Protein AF-0000000085037342 (afdb_homodimer)

InterPro domains:
  IPR002577 Helix-turn-helix, HxlR type [PF01638] (21-110)
  IPR002577 Helix-turn-helix, HxlR type [PS51118] (8-112)
  IPR036388 Winged helix-like DNA-binding domain superfamily [G3DSA:1.10.10.10] (13-120)
  IPR036390 Winged helix DNA-binding domain superfamily [SSF46785] (14-110)

Organism: Levilactobacillus brevis (strain ATCC 367 / BCRC 12310 / CIP 105137 / JCM 1170 / LMG 11437 / NCIMB 947 / NCTC 947) (NCBI:txid387344)

Structure (mmCIF, N/CA/C/O backbone):
data_AF-0000000085037342-model_v1
#
loop_
_entity.id
_entity.type
_entity.pdbx_description
1 polymer 'Predicted transcriptional regulator'
#
loop_
_atom_site.group_PDB
_atom_site.id
_atom_site.type_symbol
_atom_site.label_atom_id
_atom_site.label_alt_id
_atom_site.label_comp_id
_atom_site.label_asym_id
_atom_site.label_entity_id
_atom_site.label_seq_id
_atom_site.pdbx_PDB_ins_code
_atom_site.Cartn_x
_atom_site.Cartn_y
_atom_site.Cartn_z
_atom_site.occupancy
_atom_site.B_iso_or_equiv
_atom_site.auth_seq_id
_atom_site.auth_comp_id
_atom_site.auth_asym_id
_atom_site.auth_atom_id
_atom_site.pdbx_PDB_model_num
ATOM 1 N N . MET A 1 1 ? 39.844 4.496 6.82 1 41.38 1 MET A N 1
ATOM 2 C CA . MET A 1 1 ? 38.719 3.777 6.211 1 41.38 1 MET A CA 1
ATOM 3 C C . MET A 1 1 ? 37.438 4.082 6.938 1 41.38 1 MET A C 1
ATOM 5 O O . MET A 1 1 ? 37.219 3.621 8.062 1 41.38 1 MET A O 1
ATOM 9 N N . ASP A 1 2 ? 36.812 5.238 6.926 1 46.12 2 ASP A N 1
ATOM 10 C CA . ASP A 1 2 ? 35.719 5.859 7.66 1 46.12 2 ASP A CA 1
ATOM 11 C C . ASP A 1 2 ? 34.438 5.02 7.555 1 46.12 2 ASP A C 1
ATOM 13 O O . ASP A 1 2 ? 33.781 5 6.508 1 46.12 2 ASP A O 1
ATOM 17 N N . LYS A 1 3 ? 34.5 3.947 8.133 1 47.97 3 LYS A N 1
ATOM 18 C CA . LYS A 1 3 ? 33.406 2.998 8.07 1 47.97 3 LYS A CA 1
ATOM 19 C C . LYS A 1 3 ? 32.062 3.68 8.391 1 47.97 3 LYS A C 1
ATOM 21 O O . LYS A 1 3 ? 31.906 4.281 9.461 1 47.97 3 LYS A O 1
ATOM 26 N N . GLN A 1 4 ? 31.469 4.242 7.449 1 55 4 GLN A N 1
ATOM 27 C CA . GLN A 1 4 ? 30.125 4.75 7.684 1 55 4 GLN A CA 1
ATOM 28 C C . GLN A 1 4 ? 29.312 3.781 8.539 1 55 4 GLN A C 1
ATOM 30 O O . GLN A 1 4 ? 29.312 2.572 8.289 1 55 4 GLN A O 1
ATOM 35 N N . PRO A 1 5 ? 29.031 4.086 9.688 1 58.09 5 PRO A N 1
ATOM 36 C CA . PRO A 1 5 ? 28.25 3.178 10.539 1 58.09 5 PRO A CA 1
ATOM 37 C C . PRO A 1 5 ? 27.141 2.473 9.773 1 58.09 5 PRO A C 1
ATOM 39 O O . PRO A 1 5 ? 26.516 3.072 8.898 1 58.09 5 PRO A O 1
ATOM 42 N N . LEU A 1 6 ? 27.188 1.215 9.547 1 61.84 6 LEU A N 1
ATOM 43 C CA . LEU A 1 6 ? 26.25 0.364 8.82 1 61.84 6 LEU A CA 1
ATOM 44 C C . LEU A 1 6 ? 24.828 0.572 9.32 1 61.84 6 LEU A C 1
ATOM 46 O O . LEU A 1 6 ? 24.547 0.387 10.508 1 61.84 6 LEU A O 1
ATOM 50 N N . ILE A 1 7 ? 24.016 1.629 8.977 1 72.5 7 ILE A N 1
ATOM 51 C CA . ILE A 1 7 ? 22.625 1.828 9.367 1 72.5 7 ILE A CA 1
ATOM 52 C C . ILE A 1 7 ? 21.797 0.599 8.984 1 72.5 7 ILE A C 1
ATOM 54 O O . ILE A 1 7 ? 21.859 0.131 7.844 1 72.5 7 ILE A O 1
ATOM 58 N N . ALA A 1 8 ? 21.328 -0.037 10.039 1 85.69 8 ALA A N 1
ATOM 59 C CA . ALA A 1 8 ? 20.438 -1.173 9.805 1 85.69 8 ALA A CA 1
ATOM 60 C C . ALA A 1 8 ? 19.281 -0.788 8.891 1 85.69 8 ALA A C 1
ATOM 62 O O . ALA A 1 8 ? 18.766 0.33 8.969 1 85.69 8 ALA A O 1
ATOM 63 N N . PRO A 1 9 ? 18.984 -1.684 7.965 1 88.25 9 PRO A N 1
ATOM 64 C CA . PRO A 1 9 ? 17.875 -1.352 7.051 1 88.25 9 PRO A CA 1
ATOM 65 C C . PRO A 1 9 ? 16.547 -1.182 7.77 1 88.25 9 PRO A C 1
ATOM 67 O O . PRO A 1 9 ? 16.219 -1.961 8.664 1 88.25 9 PRO A O 1
ATOM 70 N N . ARG A 1 10 ? 15.82 -0.161 7.418 1 89.62 10 ARG A N 1
ATOM 71 C CA . ARG A 1 10 ? 14.5 0.113 7.98 1 89.62 10 ARG A CA 1
ATOM 72 C C . ARG A 1 10 ? 13.406 -0.538 7.141 1 89.62 10 ARG A C 1
ATOM 74 O O . ARG A 1 10 ? 12.367 -0.931 7.672 1 89.62 10 ARG A O 1
ATOM 81 N N . PHE A 1 11 ? 13.719 -0.637 5.934 1 92.75 11 PHE A N 1
ATOM 82 C CA . PHE A 1 11 ? 12.695 -1.076 5 1 92.75 11 PHE A CA 1
ATOM 83 C C . PHE A 1 11 ? 13.156 -2.303 4.223 1 92.75 11 PHE A C 1
ATOM 85 O O . PHE A 1 11 ? 14.352 -2.469 3.969 1 92.75 11 PHE A O 1
ATOM 92 N N . LEU A 1 12 ? 12.242 -3.145 3.861 1 88.81 12 LEU A N 1
ATOM 93 C CA . LEU A 1 12 ? 12.57 -4.309 3.043 1 88.81 12 LEU A CA 1
ATOM 94 C C . LEU A 1 12 ? 13.039 -3.879 1.657 1 88.81 12 LEU A C 1
ATOM 96 O O . LEU A 1 12 ? 13.984 -4.453 1.115 1 88.81 12 LEU A O 1
ATOM 100 N N . ASN A 1 13 ? 12.328 -2.969 1.109 1 91.06 13 ASN A N 1
ATOM 101 C CA . ASN A 1 13 ? 12.609 -2.422 -0.215 1 91.06 13 ASN A CA 1
ATOM 102 C C . ASN A 1 13 ? 11.891 -1.094 -0.433 1 91.06 13 ASN A C 1
ATOM 104 O O . ASN A 1 13 ? 11.312 -0.533 0.501 1 91.06 13 ASN A O 1
ATOM 108 N N . GLU A 1 14 ? 11.969 -0.55 -1.614 1 92.88 14 GLU A N 1
ATOM 109 C CA . GLU A 1 14 ? 11.406 0.763 -1.904 1 92.88 14 GLU A CA 1
ATOM 110 C C . GLU A 1 14 ? 9.883 0.733 -1.839 1 92.88 14 GLU A C 1
ATOM 112 O O . GLU A 1 14 ? 9.25 1.72 -1.45 1 92.88 14 GLU A O 1
ATOM 117 N N . PHE A 1 15 ? 9.32 -0.415 -2.232 1 93.5 15 PHE A N 1
ATOM 118 C CA . PHE A 1 15 ? 7.879 -0.57 -2.09 1 93.5 15 PHE A CA 1
ATOM 119 C C . PHE A 1 15 ? 7.473 -0.531 -0.622 1 93.5 15 PHE A C 1
ATOM 121 O O . PHE A 1 15 ? 6.574 0.22 -0.242 1 93.5 15 PHE A O 1
ATOM 128 N N . ASP A 1 16 ? 8.109 -1.29 0.083 1 92.12 16 ASP A N 1
ATOM 129 C CA . ASP A 1 16 ? 7.855 -1.378 1.518 1 92.12 16 ASP A CA 1
ATOM 130 C C . ASP A 1 16 ? 8.008 -0.015 2.188 1 92.12 16 ASP A C 1
ATOM 132 O O . ASP A 1 16 ? 7.188 0.37 3.021 1 92.12 16 ASP A O 1
ATOM 136 N N . ALA A 1 17 ? 9.039 0.671 1.831 1 94.12 17 ALA A N 1
ATOM 137 C CA . ALA A 1 17 ? 9.297 1.986 2.41 1 94.12 17 ALA A CA 1
ATOM 138 C C . ALA A 1 17 ? 8.133 2.938 2.16 1 94.12 17 ALA A C 1
ATOM 140 O O . ALA A 1 17 ? 7.609 3.551 3.094 1 94.12 17 ALA A O 1
ATOM 141 N N . THR A 1 18 ? 7.719 2.996 0.894 1 94.94 18 THR A N 1
ATOM 142 C CA . THR A 1 18 ? 6.617 3.881 0.528 1 94.94 18 THR A CA 1
ATOM 143 C C . THR A 1 18 ? 5.348 3.508 1.288 1 94.94 18 THR A C 1
ATOM 145 O O . THR A 1 18 ? 4.68 4.375 1.853 1 94.94 18 THR A O 1
ATOM 148 N N . MET A 1 19 ? 5.113 2.285 1.364 1 93.56 19 MET A N 1
ATOM 149 C CA . MET A 1 19 ? 3.887 1.83 2.01 1 93.56 19 MET A CA 1
ATOM 150 C C . MET A 1 19 ? 3.932 2.09 3.512 1 93.56 19 MET A C 1
ATOM 152 O O . MET A 1 19 ? 2.926 2.477 4.109 1 93.56 19 MET A O 1
ATOM 156 N N . GLN A 1 20 ? 5.027 1.921 4.07 1 93.19 20 GLN A N 1
ATOM 157 C CA . GLN A 1 20 ? 5.137 2.143 5.508 1 93.19 20 GLN A CA 1
ATOM 158 C C . GLN A 1 20 ? 4.91 3.611 5.859 1 93.19 20 GLN A C 1
ATOM 160 O O . GLN A 1 20 ? 4.391 3.926 6.93 1 93.19 20 GLN A O 1
ATOM 165 N N . LEU A 1 21 ? 5.273 4.477 5.004 1 95.5 21 LEU A N 1
ATOM 166 C CA . LEU A 1 21 ? 5.098 5.902 5.25 1 95.5 21 LEU A CA 1
ATOM 167 C C . LEU A 1 21 ? 3.623 6.285 5.227 1 95.5 21 LEU A C 1
ATOM 169 O O . LEU A 1 21 ? 3.213 7.238 5.891 1 95.5 21 LEU A O 1
ATOM 173 N N . ILE A 1 22 ? 2.865 5.449 4.492 1 93.56 22 ILE A N 1
ATOM 174 C CA . ILE A 1 22 ? 1.498 5.926 4.312 1 93.56 22 ILE A CA 1
ATOM 175 C C . ILE A 1 22 ? 0.513 4.859 4.789 1 93.56 22 ILE A C 1
ATOM 177 O O . ILE A 1 22 ? -0.703 5.047 4.699 1 93.56 22 ILE A O 1
ATOM 181 N N . GLN A 1 23 ? 1.13 3.857 5.238 1 88.19 23 GLN A N 1
ATOM 182 C CA . GLN A 1 23 ? 0.249 2.814 5.754 1 88.19 23 GLN A CA 1
ATOM 183 C C . GLN A 1 23 ? -0.424 3.25 7.051 1 88.19 23 GLN A C 1
ATOM 185 O O . GLN A 1 23 ? 0.18 3.953 7.863 1 88.19 23 GLN A O 1
ATOM 190 N N . GLY A 1 24 ? -1.676 2.832 7.266 1 82.44 24 GLY A N 1
ATOM 191 C CA . GLY A 1 24 ? -2.498 3.246 8.391 1 82.44 24 GLY A CA 1
ATOM 192 C C . GLY A 1 24 ? -3.926 3.578 8 1 82.44 24 GLY A C 1
ATOM 193 O O . GLY A 1 24 ? -4.195 3.906 6.844 1 82.44 24 GLY A O 1
ATOM 194 N N . LYS A 1 25 ? -4.742 3.541 8.977 1 82.75 25 LYS A N 1
ATOM 195 C CA . LYS A 1 25 ? -6.172 3.693 8.711 1 82.75 25 LYS A CA 1
ATOM 196 C C . LYS A 1 25 ? -6.5 5.113 8.266 1 82.75 25 LYS A C 1
ATOM 198 O O . LYS A 1 25 ? -7.402 5.32 7.453 1 82.75 25 LYS A O 1
ATOM 203 N N . TRP A 1 26 ? -5.613 6.062 8.719 1 91.31 26 TRP A N 1
ATOM 204 C CA . TRP A 1 26 ? -6.086 7.434 8.562 1 91.31 26 TRP A CA 1
ATOM 205 C C . TRP A 1 26 ? -5.098 8.258 7.746 1 91.31 26 TRP A C 1
ATOM 207 O O . TRP A 1 26 ? -5.426 9.352 7.281 1 91.31 26 TRP A O 1
ATOM 217 N N . LYS A 1 27 ? -3.912 7.758 7.496 1 94.44 27 LYS A N 1
ATOM 218 C CA . LYS A 1 27 ? -2.852 8.57 6.906 1 94.44 27 LYS A CA 1
ATOM 219 C C . LYS A 1 27 ? -3.229 9.023 5.5 1 94.44 27 LYS A C 1
ATOM 221 O O . LYS A 1 27 ? -2.998 10.18 5.137 1 94.44 27 LYS A O 1
ATOM 226 N N . ILE A 1 28 ? -3.762 8.148 4.773 1 93.69 28 ILE A N 1
ATOM 227 C CA . ILE A 1 28 ? -4.102 8.508 3.4 1 93.69 28 ILE A CA 1
ATOM 228 C C . ILE A 1 28 ? -5.219 9.547 3.396 1 93.69 28 ILE A C 1
ATOM 230 O O . ILE A 1 28 ? -5.211 10.469 2.576 1 93.69 28 ILE A O 1
ATOM 234 N N . MET A 1 29 ? -6.113 9.438 4.301 1 92.81 29 MET A N 1
ATOM 235 C CA . MET A 1 29 ? -7.188 10.422 4.398 1 92.81 29 MET A CA 1
ATOM 236 C C . MET A 1 29 ? -6.637 11.789 4.805 1 92.81 29 MET A C 1
ATOM 238 O O . MET A 1 29 ? -7.066 12.82 4.273 1 92.81 29 MET A O 1
ATOM 242 N N . ILE A 1 30 ? -5.781 11.734 5.723 1 95.69 30 ILE A N 1
ATOM 243 C CA . ILE A 1 30 ? -5.133 12.969 6.145 1 95.69 30 ILE A CA 1
ATOM 244 C C . ILE A 1 30 ? -4.457 13.633 4.949 1 95.69 30 ILE A C 1
ATOM 246 O O . ILE A 1 30 ? -4.641 14.828 4.707 1 95.69 30 ILE A O 1
ATOM 250 N N . LEU A 1 31 ? -3.73 12.883 4.191 1 96.5 31 LEU A N 1
ATOM 251 C CA . LEU A 1 31 ? -2.994 13.422 3.053 1 96.5 31 LEU A CA 1
ATOM 252 C C . LEU A 1 31 ? -3.947 14.016 2.023 1 96.5 31 LEU A C 1
ATOM 254 O O . LEU A 1 31 ? -3.672 15.078 1.46 1 96.5 31 LEU A O 1
ATOM 258 N N . TYR A 1 32 ? -5.016 13.391 1.81 1 94.19 32 TYR A N 1
ATOM 259 C CA . TYR A 1 32 ? -5.988 13.891 0.847 1 94.19 32 TYR A CA 1
ATOM 260 C C . TYR A 1 32 ? -6.613 15.195 1.336 1 94.19 32 TYR A C 1
ATOM 262 O O . TYR A 1 32 ? -6.82 16.125 0.552 1 94.19 32 TYR A O 1
ATOM 270 N N . GLU A 1 33 ? -6.98 15.219 2.619 1 94.56 33 GLU A N 1
ATOM 271 C CA . GLU A 1 33 ? -7.543 16.438 3.172 1 94.56 33 GLU A CA 1
ATOM 272 C C . GLU A 1 33 ? -6.574 17.609 3.025 1 94.56 33 GLU A C 1
ATOM 274 O O . GLU A 1 33 ? -6.973 18.719 2.65 1 94.56 33 GLU A O 1
ATOM 279 N N . LEU A 1 34 ? -5.328 17.344 3.252 1 97.06 34 LEU A N 1
ATOM 280 C CA . LEU A 1 34 ? -4.316 18.391 3.158 1 97.06 34 LEU A CA 1
ATOM 281 C C . LEU A 1 34 ? -4.082 18.797 1.706 1 97.06 34 LEU A C 1
ATOM 283 O O . LEU A 1 34 ? -3.703 19.938 1.426 1 97.06 34 LEU A O 1
ATOM 287 N N . ASP A 1 35 ? -4.215 17.859 0.866 1 96.5 35 ASP A N 1
ATOM 288 C CA . ASP A 1 35 ? -4.094 18.156 -0.557 1 96.5 35 ASP A CA 1
ATOM 289 C C . ASP A 1 35 ? -5.184 19.125 -1.01 1 96.5 35 ASP A C 1
ATOM 291 O O . ASP A 1 35 ? -4.965 19.938 -1.907 1 96.5 35 ASP A O 1
ATOM 295 N N . GLU A 1 36 ? -6.312 19.062 -0.438 1 93.88 36 GLU A N 1
ATOM 296 C CA . GLU A 1 36 ? -7.453 19.906 -0.782 1 93.88 36 GLU A CA 1
ATOM 297 C C . GLU A 1 36 ? -7.34 21.281 -0.13 1 93.88 36 GLU A C 1
ATOM 299 O O . GLU A 1 36 ? -7.828 22.266 -0.675 1 93.88 36 GLU A O 1
ATOM 304 N N . ASP A 1 37 ? -6.785 21.234 1.061 1 92.19 37 ASP A N 1
ATOM 305 C CA . ASP A 1 37 ? -6.652 22.453 1.837 1 92.19 37 ASP A CA 1
ATOM 306 C C . ASP A 1 37 ? -5.266 22.562 2.467 1 92.19 37 ASP A C 1
ATOM 308 O O . ASP A 1 37 ? -4.918 21.781 3.35 1 92.19 37 ASP A O 1
ATOM 312 N N . ASP A 1 38 ? -4.484 23.594 2.092 1 88.25 38 ASP A N 1
ATOM 313 C CA . ASP A 1 38 ? -3.109 23.734 2.564 1 88.25 38 ASP A CA 1
ATOM 314 C C . ASP A 1 38 ? -3.064 24.453 3.91 1 88.25 38 ASP A C 1
ATOM 316 O O . ASP A 1 38 ? -1.985 24.703 4.453 1 88.25 38 ASP A O 1
ATOM 320 N N . HIS A 1 39 ? -4.137 24.797 4.516 1 89.69 39 HIS A N 1
ATOM 321 C CA . HIS A 1 39 ? -4.203 25.484 5.801 1 89.69 39 HIS A CA 1
ATOM 322 C C . HIS A 1 39 ? -5.098 24.734 6.781 1 89.69 39 HIS A C 1
ATOM 324 O O . HIS A 1 39 ? -5.855 25.359 7.535 1 89.69 39 HIS A O 1
ATOM 330 N N . CYS A 1 40 ? -4.941 23.516 6.824 1 95.94 40 CYS A N 1
ATOM 331 C CA . CYS A 1 40 ? -5.832 22.672 7.613 1 95.94 40 CYS A CA 1
ATOM 332 C C . CYS A 1 40 ? -5.398 22.641 9.07 1 95.94 40 CYS A C 1
ATOM 334 O O . CYS A 1 40 ? -4.211 22.5 9.367 1 95.94 40 CYS A O 1
ATOM 336 N N . ARG A 1 41 ? -6.406 22.797 9.906 1 97.19 41 ARG A N 1
ATOM 337 C CA . ARG A 1 41 ? -6.148 22.688 11.336 1 97.19 41 ARG A CA 1
ATOM 338 C C . ARG A 1 41 ? -6.602 21.328 11.867 1 97.19 41 ARG A C 1
ATOM 340 O O . ARG A 1 41 ? -7.277 20.578 11.164 1 97.19 41 ARG A O 1
ATOM 347 N N . PHE A 1 42 ? -6.156 21.078 13.148 1 97.38 42 PHE A N 1
ATOM 348 C CA . PHE A 1 42 ? -6.477 19.797 13.781 1 97.38 42 PHE A CA 1
ATOM 349 C C . PHE A 1 42 ? -7.984 19.562 13.797 1 97.38 42 PHE A C 1
ATOM 351 O O . PHE A 1 42 ? -8.453 18.484 13.422 1 97.38 42 PHE A O 1
ATOM 358 N N . ALA A 1 43 ? -8.672 20.562 14.133 1 95.38 43 ALA A N 1
ATOM 359 C CA . ALA A 1 43 ? -10.125 20.453 14.258 1 95.38 43 ALA A CA 1
ATOM 360 C C . ALA A 1 43 ? -10.773 20.156 12.906 1 95.38 43 ALA A C 1
ATOM 362 O O . ALA A 1 43 ? -11.75 19.422 12.82 1 95.38 43 ALA A O 1
ATOM 363 N N . ASP A 1 44 ? -10.297 20.766 11.844 1 95.31 44 ASP A N 1
ATOM 364 C CA . ASP A 1 44 ? -10.773 20.5 10.492 1 95.31 44 ASP A CA 1
ATOM 365 C C . ASP A 1 44 ? -10.586 19.031 10.117 1 95.31 44 ASP A C 1
ATOM 367 O O . ASP A 1 44 ? -11.508 18.391 9.609 1 95.31 44 ASP A O 1
ATOM 371 N N . LEU A 1 45 ? -9.43 18.484 10.391 1 95.62 45 LEU A N 1
ATOM 372 C CA . LEU A 1 45 ? -9.125 17.094 10.102 1 95.62 45 LEU A CA 1
ATOM 373 C C . LEU A 1 45 ? -10.023 16.156 10.906 1 95.62 45 LEU A C 1
ATOM 375 O O . LEU A 1 45 ? -10.562 15.188 10.367 1 95.62 45 LEU A O 1
ATOM 379 N N . GLN A 1 46 ? -10.117 16.453 12.164 1 94.56 46 GLN A N 1
ATOM 380 C CA . GLN A 1 46 ? -10.969 15.641 13.023 1 94.56 46 GLN A CA 1
ATOM 381 C C . GLN A 1 46 ? -12.398 15.609 12.508 1 94.56 46 GLN A C 1
ATOM 383 O O . GLN A 1 46 ? -13.062 14.57 12.57 1 94.56 46 GLN A O 1
ATOM 388 N N . HIS A 1 47 ? -12.844 16.734 11.977 1 92.19 47 HIS A N 1
ATOM 389 C CA . HIS A 1 47 ? -14.203 16.859 11.461 1 92.19 47 HIS A CA 1
ATOM 390 C C . HIS A 1 47 ? -14.367 16.078 10.164 1 92.19 47 HIS A C 1
ATOM 392 O O . HIS A 1 47 ? -15.375 15.391 9.969 1 92.19 47 HIS A O 1
ATOM 398 N N . HIS A 1 48 ? -13.398 16.109 9.32 1 89.62 48 HIS A N 1
ATOM 399 C CA . HIS A 1 48 ? -13.508 15.539 7.984 1 89.62 48 HIS A CA 1
ATOM 400 C C . HIS A 1 48 ? -13.242 14.039 8 1 89.62 48 HIS A C 1
ATOM 402 O O . HIS A 1 48 ? -13.766 13.305 7.168 1 89.62 48 HIS A O 1
ATOM 408 N N . ILE A 1 49 ? -12.375 13.625 8.844 1 88.81 49 ILE A N 1
ATOM 409 C CA . ILE A 1 49 ? -12.047 12.211 8.977 1 88.81 49 ILE A CA 1
ATOM 410 C C . ILE A 1 49 ? -12.883 11.586 10.086 1 88.81 49 ILE A C 1
ATOM 412 O O . ILE A 1 49 ? -12.477 11.586 11.25 1 88.81 49 ILE A O 1
ATOM 416 N N . GLN A 1 50 ? -13.992 11.094 9.742 1 80.19 50 GLN A N 1
ATOM 417 C CA . GLN A 1 50 ? -14.961 10.594 10.711 1 80.19 50 GLN A CA 1
ATOM 418 C C . GLN A 1 50 ? -14.398 9.398 11.477 1 80.19 50 GLN A C 1
ATOM 420 O O . GLN A 1 50 ? -13.648 8.594 10.922 1 80.19 50 GLN A O 1
ATOM 425 N N . ALA A 1 51 ? -14.68 9.367 12.781 1 83.19 51 ALA A N 1
ATOM 426 C CA . ALA A 1 51 ? -14.43 8.203 13.633 1 83.19 51 ALA A CA 1
ATOM 427 C C . ALA A 1 51 ? -12.977 8.156 14.094 1 83.19 51 ALA A C 1
ATOM 429 O O . ALA A 1 51 ? -12.578 7.238 14.812 1 83.19 51 ALA A O 1
ATOM 430 N N . VAL A 1 52 ? -12.148 9.148 13.594 1 92.06 52 VAL A N 1
ATOM 431 C CA . VAL A 1 52 ? -10.781 9.141 14.109 1 92.06 52 VAL A CA 1
ATOM 432 C C . VAL A 1 52 ? -10.75 9.766 15.5 1 92.06 52 VAL A C 1
ATOM 434 O O . VAL A 1 52 ? -11.375 10.805 15.734 1 92.06 52 VAL A O 1
ATOM 437 N N . SER A 1 53 ? -10.141 9.156 16.406 1 94.38 53 SER A N 1
ATOM 438 C CA . SER A 1 53 ? -9.992 9.727 17.734 1 94.38 53 SER A CA 1
ATOM 439 C C . SER A 1 53 ? -8.922 10.805 17.766 1 94.38 53 SER A C 1
ATOM 441 O O . SER A 1 53 ? -8.055 10.852 16.891 1 94.38 53 SER A O 1
ATOM 443 N N . HIS A 1 54 ? -8.984 11.57 18.828 1 95.88 54 HIS A N 1
ATOM 444 C CA . HIS A 1 54 ? -7.996 12.625 19.031 1 95.88 54 HIS A CA 1
ATOM 445 C C . HIS A 1 54 ? -6.586 12.047 19.125 1 95.88 54 HIS A C 1
ATOM 447 O O . HIS A 1 54 ? -5.664 12.531 18.469 1 95.88 54 HIS A O 1
ATOM 453 N N . LYS A 1 55 ? -6.473 11.07 19.891 1 96.81 55 LYS A N 1
ATOM 454 C CA . LYS A 1 55 ? -5.168 10.461 20.125 1 96.81 55 LYS A CA 1
ATOM 455 C C . LYS A 1 55 ? -4.598 9.883 18.828 1 96.81 55 LYS A C 1
ATOM 457 O O . LYS A 1 55 ? -3.42 10.086 18.516 1 96.81 55 LYS A O 1
ATOM 462 N N . THR A 1 56 ? -5.41 9.18 18.141 1 96.81 56 THR A N 1
ATOM 463 C CA . THR A 1 56 ? -4.973 8.539 16.906 1 96.81 56 THR A CA 1
ATOM 464 C C . THR A 1 56 ? -4.582 9.594 15.859 1 96.81 56 THR A C 1
ATOM 466 O O . THR A 1 56 ? -3.557 9.461 15.195 1 96.81 56 THR A O 1
ATOM 469 N N . LEU A 1 57 ? -5.402 10.57 15.727 1 96.94 57 LEU A N 1
ATOM 470 C CA . LEU A 1 57 ? -5.086 11.641 14.789 1 96.94 57 LEU A CA 1
ATOM 471 C C . LEU A 1 57 ? -3.77 12.32 15.156 1 96.94 57 LEU A C 1
ATOM 473 O O . LEU A 1 57 ? -2.928 12.562 14.289 1 96.94 57 LEU A O 1
ATOM 477 N N . THR A 1 58 ? -3.555 12.602 16.422 1 97.31 58 THR A N 1
ATOM 478 C CA . THR A 1 58 ? -2.318 13.211 16.891 1 97.31 58 THR A CA 1
ATOM 479 C C . THR A 1 58 ? -1.115 12.352 16.531 1 97.31 58 THR A C 1
ATOM 481 O O . THR A 1 58 ? -0.131 12.844 15.977 1 97.31 58 THR A O 1
ATOM 484 N N . SER A 1 59 ? -1.218 11.117 16.797 1 97.38 59 SER A N 1
ATOM 485 C CA . SER A 1 59 ? -0.122 10.188 16.531 1 97.38 59 SER A CA 1
ATOM 486 C C . SER A 1 59 ? 0.177 10.117 15.031 1 97.38 59 SER A C 1
ATOM 488 O O . SER A 1 59 ? 1.341 10.125 14.625 1 97.38 59 SER A O 1
ATOM 490 N N . GLN A 1 60 ? -0.835 10.078 14.219 1 97.19 60 GLN A N 1
ATOM 491 C CA . GLN A 1 60 ? -0.644 9.961 12.773 1 97.19 60 GLN A CA 1
ATOM 492 C C . GLN A 1 60 ? -0.057 11.25 12.195 1 97.19 60 GLN A C 1
ATOM 494 O O . GLN A 1 60 ? 0.787 11.203 11.305 1 97.19 60 GLN A O 1
ATOM 499 N N . LEU A 1 61 ? -0.467 12.344 12.719 1 97.5 61 LEU A N 1
ATOM 500 C CA . LEU A 1 61 ? 0.097 13.617 12.281 1 97.5 61 LEU A CA 1
ATOM 501 C C . LEU A 1 61 ? 1.571 13.719 12.664 1 97.5 61 LEU A C 1
ATOM 503 O O . LEU A 1 61 ? 2.393 14.172 11.859 1 97.5 61 LEU A O 1
ATOM 507 N N . ARG A 1 62 ? 1.885 13.289 13.805 1 97.81 62 ARG A N 1
ATOM 508 C CA . ARG A 1 62 ? 3.275 13.281 14.25 1 97.81 62 ARG A CA 1
ATOM 509 C C . ARG A 1 62 ? 4.129 12.383 13.359 1 97.81 62 ARG A C 1
ATOM 511 O O . ARG A 1 62 ? 5.242 12.758 12.977 1 97.81 62 ARG A O 1
ATOM 518 N N . GLU A 1 63 ? 3.701 11.234 13.031 1 97.69 63 GLU A N 1
ATOM 519 C CA . GLU A 1 63 ? 4.434 10.305 12.18 1 97.69 63 GLU A CA 1
ATOM 520 C C . GLU A 1 63 ? 4.625 10.875 10.781 1 97.69 63 GLU A C 1
ATOM 522 O O . GLU A 1 63 ? 5.719 10.789 10.211 1 97.69 63 GLU A O 1
ATOM 527 N N . LEU A 1 64 ? 3.549 11.422 10.234 1 98.06 64 LEU A N 1
ATOM 528 C CA . LEU A 1 64 ? 3.623 12.016 8.898 1 98.06 64 LEU A CA 1
ATOM 529 C C . LEU A 1 64 ? 4.617 13.172 8.875 1 98.06 64 LEU A C 1
ATOM 531 O O . LEU A 1 64 ? 5.344 13.344 7.891 1 98.06 64 LEU A O 1
ATOM 535 N N . GLN A 1 65 ? 4.621 13.945 9.953 1 98.31 65 GLN A N 1
ATOM 536 C CA . GLN A 1 65 ? 5.578 15.039 10.062 1 98.31 65 GLN A CA 1
ATOM 537 C C . GLN A 1 65 ? 7.004 14.508 10.18 1 98.31 65 GLN A C 1
ATOM 539 O O . GLN A 1 65 ? 7.906 14.984 9.484 1 98.31 65 GLN A O 1
ATOM 544 N N . ALA A 1 66 ? 7.23 13.531 11.016 1 97.31 66 ALA A N 1
ATOM 545 C CA . ALA A 1 66 ? 8.547 12.938 11.234 1 97.31 66 ALA A CA 1
ATOM 546 C C . ALA A 1 66 ? 9.086 12.312 9.953 1 97.31 66 ALA A C 1
ATOM 548 O O . ALA A 1 66 ? 10.297 12.336 9.703 1 97.31 66 ALA A O 1
ATOM 549 N N . ASP A 1 67 ? 8.203 11.836 9.148 1 96.69 67 ASP A N 1
ATOM 550 C CA . ASP A 1 67 ? 8.594 11.188 7.902 1 96.69 67 ASP A CA 1
ATOM 551 C C . ASP A 1 67 ? 8.742 12.203 6.77 1 96.69 67 ASP A C 1
ATOM 553 O O . ASP A 1 67 ?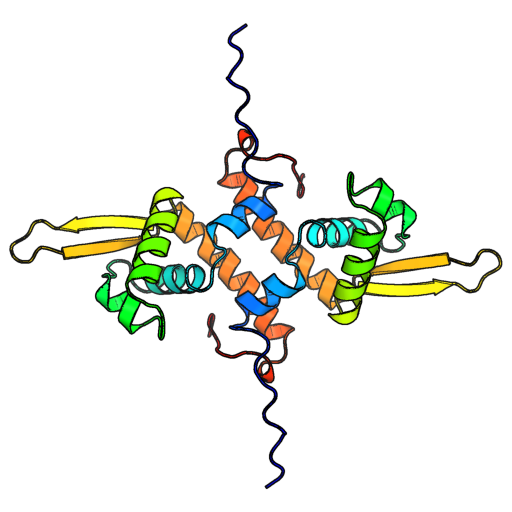 9.047 11.828 5.633 1 96.69 67 ASP A O 1
ATOM 557 N N . GLY A 1 68 ? 8.43 13.43 7.07 1 97.5 68 GLY A N 1
ATOM 558 C CA . GLY A 1 68 ? 8.695 14.508 6.129 1 97.5 68 GLY A CA 1
ATOM 559 C C . GLY A 1 68 ? 7.594 14.695 5.105 1 97.5 68 GLY A C 1
ATOM 560 O O . GLY A 1 68 ? 7.801 15.336 4.07 1 97.5 68 GLY A O 1
ATOM 561 N N . LEU A 1 69 ? 6.441 14.164 5.375 1 98.25 69 LEU A N 1
ATOM 562 C CA . LEU A 1 69 ? 5.359 14.227 4.398 1 98.25 69 LEU A CA 1
ATOM 563 C C . LEU A 1 69 ? 4.496 15.461 4.621 1 98.25 69 LEU A C 1
ATOM 565 O O . LEU A 1 69 ? 3.863 15.961 3.688 1 98.25 69 LEU A O 1
ATOM 569 N N . ILE A 1 70 ? 4.473 15.961 5.871 1 98.5 70 ILE A N 1
ATOM 570 C CA . ILE A 1 70 ? 3.689 17.156 6.152 1 98.5 70 ILE A CA 1
ATOM 571 C C . ILE A 1 70 ? 4.496 18.109 7.031 1 98.5 70 ILE A C 1
ATOM 573 O O . ILE A 1 70 ? 5.477 17.703 7.66 1 98.5 70 ILE A O 1
ATOM 577 N N . THR A 1 71 ? 4.094 19.375 7.004 1 98.25 71 THR A N 1
ATOM 578 C CA . THR A 1 71 ? 4.633 20.391 7.906 1 98.25 71 THR A CA 1
ATOM 579 C C . THR A 1 71 ? 3.596 20.781 8.953 1 98.25 71 THR A C 1
ATOM 581 O O . THR A 1 71 ? 2.393 20.641 8.727 1 98.25 71 THR A O 1
ATOM 584 N N . ARG A 1 72 ? 4.082 21.047 10.039 1 97.62 72 ARG A N 1
ATOM 585 C CA . ARG A 1 72 ? 3.314 21.656 11.125 1 97.62 72 ARG A CA 1
ATOM 586 C C . ARG A 1 72 ? 3.768 23.094 11.383 1 97.62 72 ARG A C 1
ATOM 588 O O . ARG A 1 72 ? 4.922 23.328 11.742 1 97.62 72 ARG A O 1
ATOM 595 N N . HIS A 1 73 ? 2.889 24.078 11.195 1 96.88 73 HIS A N 1
ATOM 596 C CA . HIS A 1 73 ? 3.227 25.5 11.375 1 96.88 73 HIS A CA 1
ATOM 597 C C . HIS A 1 73 ? 2.496 26.094 12.57 1 96.88 73 HIS A C 1
ATOM 599 O O . HIS A 1 73 ? 1.265 26.094 12.617 1 96.88 73 HIS A O 1
ATOM 605 N N . ASP A 1 74 ? 3.279 26.641 13.438 1 96.38 74 ASP A N 1
ATOM 606 C CA . ASP A 1 74 ? 2.727 27.297 14.625 1 96.38 74 ASP A CA 1
ATOM 607 C C . ASP A 1 74 ? 2.529 28.797 14.383 1 96.38 74 ASP A C 1
ATOM 609 O O . ASP A 1 74 ? 3.467 29.484 13.992 1 96.38 74 ASP A O 1
ATOM 613 N N . PHE A 1 75 ? 1.338 29.312 14.578 1 94.94 75 PHE A N 1
ATOM 614 C CA . PHE A 1 75 ? 1.032 30.734 14.461 1 94.94 75 PHE A CA 1
ATOM 615 C C . PHE A 1 75 ? 0.876 31.375 15.836 1 94.94 75 PHE A C 1
ATOM 617 O O . PHE A 1 75 ? -0.009 31 16.609 1 94.94 75 PHE A O 1
ATOM 624 N N . HIS A 1 76 ? 1.8 32.25 16.094 1 94 76 HIS A N 1
ATOM 625 C CA . HIS A 1 76 ? 1.814 32.969 17.359 1 94 76 HIS A CA 1
ATOM 626 C C . HIS A 1 76 ? 1.144 34.344 17.219 1 94 76 HIS A C 1
ATOM 628 O O . HIS A 1 76 ? 1.778 35.375 17.453 1 94 76 HIS A O 1
ATOM 634 N N . THR A 1 77 ? 0.015 34.375 16.812 1 92.25 77 THR A N 1
ATOM 635 C CA . THR A 1 77 ? -0.768 35.594 16.625 1 92.25 77 THR A CA 1
ATOM 636 C C . THR A 1 77 ? -1.743 35.812 17.781 1 92.25 77 THR A C 1
ATOM 638 O O . THR A 1 77 ? -1.639 35.125 18.812 1 92.25 77 THR A O 1
ATOM 641 N N . ALA A 1 78 ? -2.576 36.75 17.734 1 93.81 78 ALA A N 1
ATOM 642 C CA . ALA A 1 78 ? -3.6 37 18.734 1 93.81 78 ALA A CA 1
ATOM 643 C C . ALA A 1 78 ? -4.461 35.781 18.984 1 93.81 78 ALA A C 1
ATOM 645 O O . ALA A 1 78 ? -4.926 35.531 20.109 1 93.81 78 ALA A O 1
ATOM 646 N N . GLN A 1 79 ? -4.641 34.969 18 1 94.38 79 GLN A N 1
ATOM 647 C CA . GLN A 1 79 ? -5.293 33.656 18.078 1 94.38 79 GLN A CA 1
ATOM 648 C C . GLN A 1 79 ? -4.34 32.531 17.672 1 94.38 79 GLN A C 1
ATOM 650 O O . GLN A 1 79 ? -4.352 32.094 16.531 1 94.38 79 GLN A O 1
ATOM 655 N N . PRO A 1 80 ? -3.656 32.156 18.688 1 95.56 80 PRO A N 1
ATOM 656 C CA . PRO A 1 80 ? -2.652 31.141 18.375 1 95.56 80 PRO A CA 1
ATOM 657 C C . PRO A 1 80 ? -3.27 29.844 17.828 1 95.56 80 PRO A C 1
ATOM 659 O O . PRO A 1 80 ? -4.336 29.422 18.297 1 95.56 80 PRO A O 1
ATOM 662 N N . HIS A 1 81 ? -2.719 29.328 16.75 1 95.44 81 HIS A N 1
ATOM 663 C CA . HIS A 1 81 ? -3.182 28.047 16.219 1 95.44 81 HIS A CA 1
ATOM 664 C C . HIS A 1 81 ? -2.09 27.375 15.398 1 95.44 81 HIS A C 1
ATOM 666 O O . HIS A 1 81 ? -1.038 27.953 15.141 1 95.44 81 HIS A O 1
ATOM 672 N N . VAL A 1 82 ? -2.371 26.078 15.109 1 97.12 82 VAL A N 1
ATOM 673 C CA . VAL A 1 82 ? -1.453 25.266 14.32 1 97.12 82 VAL A CA 1
ATOM 674 C C . VAL A 1 82 ? -2.123 24.875 13 1 97.12 82 VAL A C 1
ATOM 676 O O . VAL A 1 82 ? -3.314 24.547 12.977 1 97.12 82 VAL A O 1
ATOM 679 N N . GLU A 1 83 ? -1.273 24.938 11.93 1 97.94 83 GLU A N 1
ATOM 680 C CA . GLU A 1 83 ? -1.758 24.469 10.633 1 97.94 83 GLU A CA 1
ATOM 681 C C . GLU A 1 83 ? -0.839 23.391 10.055 1 97.94 83 GLU A C 1
ATOM 683 O O . GLU A 1 83 ? 0.368 23.406 10.305 1 97.94 83 GLU A O 1
ATOM 688 N N . TYR A 1 84 ? -1.447 22.516 9.328 1 98.38 84 TYR A N 1
ATOM 689 C CA . TYR A 1 84 ? -0.731 21.453 8.641 1 98.38 84 TYR A CA 1
ATOM 690 C C . TYR A 1 84 ? -0.821 21.625 7.129 1 98.38 84 TYR A C 1
ATOM 692 O O . TYR A 1 84 ? -1.853 22.047 6.605 1 98.38 84 TYR A O 1
ATOM 700 N N . ALA A 1 85 ? 0.285 21.25 6.469 1 98.44 85 ALA A N 1
ATOM 701 C CA . ALA A 1 85 ? 0.315 21.281 5.012 1 98.44 85 ALA A CA 1
ATOM 702 C C . ALA A 1 85 ? 1.215 20.188 4.453 1 98.44 85 ALA A C 1
ATOM 704 O O . ALA A 1 85 ? 2.084 19.672 5.16 1 98.44 85 ALA A O 1
ATOM 705 N N . LEU A 1 86 ? 0.969 19.844 3.201 1 98.44 86 LEU A N 1
ATOM 706 C CA . LEU A 1 86 ? 1.85 18.891 2.543 1 98.44 86 LEU A CA 1
ATOM 707 C C . LEU A 1 86 ? 3.205 19.516 2.238 1 98.44 86 LEU A C 1
ATOM 709 O O . LEU A 1 86 ? 3.281 20.688 1.854 1 98.44 86 LEU A O 1
ATOM 713 N N . THR A 1 87 ? 4.223 18.75 2.482 1 98.25 87 THR A N 1
ATOM 714 C CA . THR A 1 87 ? 5.52 19.094 1.92 1 98.25 87 THR A CA 1
ATOM 715 C C . THR A 1 87 ? 5.566 18.781 0.428 1 98.25 87 THR A C 1
ATOM 717 O O . THR A 1 87 ? 4.66 18.141 -0.103 1 98.25 87 THR A O 1
ATOM 720 N N . PRO A 1 88 ? 6.66 19.25 -0.226 1 98.12 88 PRO A N 1
ATOM 721 C CA . PRO A 1 88 ? 6.82 18.812 -1.616 1 98.12 88 PRO A CA 1
ATOM 722 C C . PRO A 1 88 ? 6.855 17.297 -1.761 1 98.12 88 PRO A C 1
ATOM 724 O O . PRO A 1 88 ? 6.27 16.75 -2.697 1 98.12 88 PRO A O 1
ATOM 727 N N . MET A 1 89 ? 7.48 16.609 -0.832 1 98.06 89 MET A N 1
ATOM 728 C CA . MET A 1 89 ? 7.5 15.148 -0.825 1 98.06 89 MET A CA 1
ATOM 729 C C . MET A 1 89 ? 6.094 14.586 -0.646 1 98.06 89 MET A C 1
ATOM 731 O O . MET A 1 89 ? 5.691 13.672 -1.371 1 98.06 89 MET A O 1
ATOM 735 N N . GLY A 1 90 ? 5.363 15.102 0.268 1 98.12 90 GLY A N 1
ATOM 736 C CA . GLY A 1 90 ? 3.982 14.688 0.465 1 98.12 90 GLY A CA 1
ATOM 737 C C . GLY A 1 90 ? 3.119 14.883 -0.768 1 98.12 90 GLY A C 1
ATOM 738 O O . GLY A 1 90 ? 2.328 14.008 -1.124 1 98.12 90 GLY A O 1
ATOM 739 N N . GLN A 1 91 ? 3.32 16.047 -1.396 1 98 91 GLN A N 1
ATOM 740 C CA . GLN A 1 91 ? 2.566 16.359 -2.605 1 98 91 GLN A CA 1
ATOM 741 C C . GLN A 1 91 ? 2.883 15.367 -3.723 1 98 91 GLN A C 1
ATOM 743 O O . GLN A 1 91 ? 1.996 14.984 -4.488 1 98 91 GLN A O 1
ATOM 748 N N . SER A 1 92 ? 4.09 14.953 -3.777 1 98.06 92 SER A N 1
ATOM 749 C CA . SER A 1 92 ? 4.523 14.055 -4.848 1 98.06 92 SER A CA 1
ATOM 750 C C . SER A 1 92 ? 3.912 12.664 -4.691 1 98.06 92 SER A C 1
ATOM 752 O O . SER A 1 92 ? 3.943 11.859 -5.621 1 98.06 92 SER A O 1
ATOM 754 N N . LEU A 1 93 ? 3.35 12.344 -3.566 1 97.19 93 LEU A N 1
ATOM 755 C CA . LEU A 1 93 ? 2.723 11.055 -3.303 1 97.19 93 LEU A CA 1
ATOM 756 C C . LEU A 1 93 ? 1.293 11.023 -3.834 1 97.19 93 LEU A C 1
ATOM 758 O O . LEU A 1 93 ? 0.75 9.953 -4.113 1 97.19 93 LEU A O 1
ATOM 762 N N . ILE A 1 94 ? 0.682 12.18 -4.012 1 97 94 ILE A N 1
ATOM 763 C CA . ILE A 1 94 ? -0.748 12.281 -4.285 1 97 94 ILE A CA 1
ATOM 764 C C . ILE A 1 94 ? -1.076 11.578 -5.598 1 97 94 ILE A C 1
ATOM 766 O O . ILE A 1 94 ? -2.012 10.773 -5.664 1 97 94 ILE A O 1
ATOM 770 N N . PRO A 1 95 ? -0.272 11.75 -6.652 1 96.62 95 PRO A N 1
ATOM 771 C CA . PRO A 1 95 ? -0.594 11.039 -7.891 1 96.62 95 PRO A CA 1
ATOM 772 C C . PRO A 1 95 ? -0.519 9.523 -7.738 1 96.62 95 PRO A C 1
ATOM 774 O O . PRO A 1 95 ? -1.265 8.797 -8.398 1 96.62 95 PRO A O 1
ATOM 777 N N . ILE A 1 96 ? 0.329 9.039 -6.941 1 95.94 96 ILE A N 1
ATOM 778 C CA . ILE A 1 96 ? 0.455 7.609 -6.691 1 95.94 96 ILE A CA 1
ATOM 779 C C . ILE A 1 96 ? -0.779 7.105 -5.945 1 95.94 96 ILE A C 1
ATOM 781 O O . ILE A 1 96 ? -1.355 6.078 -6.312 1 95.94 96 ILE A O 1
ATOM 785 N N . LEU A 1 97 ? -1.182 7.836 -4.934 1 95.56 97 LEU A N 1
ATOM 786 C CA . LEU A 1 97 ? -2.391 7.496 -4.191 1 95.56 97 LEU A CA 1
ATOM 787 C C . LEU A 1 97 ? -3.605 7.477 -5.113 1 95.56 97 LEU A C 1
ATOM 789 O O . LEU A 1 97 ? -4.434 6.566 -5.039 1 95.56 97 LEU A O 1
ATOM 793 N N . ASP A 1 98 ? -3.656 8.453 -6.02 1 95.31 98 ASP A N 1
ATOM 794 C CA . ASP A 1 98 ? -4.746 8.516 -6.988 1 95.31 98 ASP A CA 1
ATOM 795 C C . ASP A 1 98 ? -4.77 7.277 -7.875 1 95.31 98 ASP A C 1
ATOM 797 O O . ASP A 1 98 ? -5.836 6.715 -8.141 1 95.31 98 ASP A O 1
ATOM 801 N N . ALA A 1 99 ? -3.607 6.883 -8.305 1 95.81 99 ALA A N 1
ATOM 802 C CA . ALA A 1 99 ? -3.512 5.715 -9.18 1 95.81 99 ALA A CA 1
ATOM 803 C C . ALA A 1 99 ? -3.969 4.449 -8.461 1 95.81 99 ALA A C 1
ATOM 805 O O . ALA A 1 99 ? -4.672 3.619 -9.039 1 95.81 99 ALA A O 1
ATOM 806 N N . ILE A 1 100 ? -3.586 4.344 -7.219 1 95.88 100 ILE A N 1
ATOM 807 C CA . ILE A 1 100 ? -3.975 3.188 -6.422 1 95.88 100 ILE A CA 1
ATOM 808 C C . ILE A 1 100 ? -5.488 3.178 -6.227 1 95.88 100 ILE A C 1
ATOM 810 O O . ILE A 1 100 ? -6.137 2.146 -6.418 1 95.88 100 ILE A O 1
ATOM 814 N N . CYS A 1 101 ? -6.023 4.27 -5.945 1 94.88 101 CYS A N 1
ATOM 815 C CA . CYS A 1 101 ? -7.461 4.383 -5.738 1 94.88 101 CYS A CA 1
ATOM 816 C C . CYS A 1 101 ? -8.227 4.086 -7.023 1 94.88 101 CYS A C 1
ATOM 818 O O . CYS A 1 101 ? -9.242 3.385 -6.996 1 94.88 101 CYS A O 1
ATOM 820 N N . THR A 1 102 ? -7.758 4.645 -8.086 1 95.69 102 THR A N 1
ATOM 821 C CA . THR A 1 102 ? -8.406 4.414 -9.375 1 95.69 102 THR A CA 1
ATOM 822 C C . THR A 1 102 ? -8.43 2.924 -9.703 1 95.69 102 THR A C 1
ATOM 824 O O . THR A 1 102 ? -9.453 2.398 -10.148 1 95.69 102 THR A O 1
ATOM 827 N N . TRP A 1 103 ? -7.359 2.281 -9.508 1 97.06 103 TRP A N 1
ATOM 828 C CA . TRP A 1 103 ? -7.301 0.844 -9.75 1 97.06 103 TRP A CA 1
ATOM 829 C C . TRP A 1 103 ? -8.312 0.102 -8.883 1 97.06 103 TRP A C 1
ATOM 831 O O . TRP A 1 103 ? -9.031 -0.776 -9.375 1 97.06 103 TRP A O 1
ATOM 841 N N . GLY A 1 104 ? -8.305 0.436 -7.582 1 95.88 104 GLY A N 1
ATOM 842 C CA . GLY A 1 104 ? -9.281 -0.171 -6.695 1 95.88 104 GLY A CA 1
ATOM 843 C C . GLY A 1 104 ? -10.711 0.031 -7.16 1 95.88 104 GLY A C 1
ATOM 844 O O . GLY A 1 104 ? -11.523 -0.896 -7.109 1 95.88 104 GLY A O 1
ATOM 845 N N . THR A 1 105 ? -11 1.188 -7.621 1 94.38 105 THR A N 1
ATOM 846 C CA . THR A 1 105 ? -12.344 1.527 -8.094 1 94.38 105 THR A CA 1
ATOM 847 C C . THR A 1 105 ? -12.711 0.688 -9.312 1 94.38 105 THR A C 1
ATOM 849 O O . THR A 1 105 ? -13.852 0.235 -9.438 1 94.38 105 THR A O 1
ATOM 852 N N . ILE A 1 106 ? -11.75 0.409 -10.109 1 95.62 106 ILE A N 1
ATOM 853 C CA . ILE A 1 106 ? -11.984 -0.289 -11.367 1 95.62 106 ILE A CA 1
ATOM 854 C C . ILE A 1 106 ? -12.125 -1.787 -11.109 1 95.62 106 ILE A C 1
ATOM 856 O O . ILE A 1 106 ? -12.961 -2.455 -11.727 1 95.62 106 ILE A O 1
ATOM 860 N N . HIS A 1 107 ? -11.414 -2.336 -10.156 1 96.44 107 HIS A N 1
ATOM 861 C CA . HIS A 1 107 ? -11.242 -3.785 -10.133 1 96.44 107 HIS A CA 1
ATOM 862 C C . HIS A 1 107 ? -11.93 -4.398 -8.914 1 96.44 107 HIS A C 1
ATOM 864 O O . HIS A 1 107 ? -12.078 -5.621 -8.828 1 96.44 107 HIS A O 1
ATOM 870 N N . ILE A 1 108 ? -12.281 -3.553 -8.016 1 94.44 108 ILE A N 1
ATOM 871 C CA . ILE A 1 108 ? -12.867 -4.094 -6.793 1 94.44 108 ILE A CA 1
ATOM 872 C C . ILE A 1 108 ? -14.344 -3.719 -6.715 1 94.44 108 ILE A C 1
ATOM 874 O O . ILE A 1 108 ? -14.719 -2.576 -6.992 1 94.44 108 ILE A O 1
ATOM 878 N N . ASP A 1 109 ? -15.18 -4.672 -6.41 1 93.56 109 ASP A N 1
ATOM 879 C CA . ASP A 1 109 ? -16.609 -4.461 -6.25 1 93.56 109 ASP A CA 1
ATOM 880 C C . ASP A 1 109 ? -16.891 -3.383 -5.207 1 93.56 109 ASP A C 1
ATOM 882 O O . ASP A 1 109 ? -16.516 -3.518 -4.047 1 93.56 109 ASP A O 1
ATOM 886 N N . PRO A 1 110 ? -17.594 -2.363 -5.633 1 91.25 110 PRO A N 1
ATOM 887 C CA . PRO A 1 110 ? -17.906 -1.277 -4.699 1 91.25 110 PRO A CA 1
ATOM 888 C C . PRO A 1 110 ? -18.703 -1.749 -3.484 1 91.25 110 PRO A C 1
ATOM 890 O O . PRO A 1 110 ? -18.609 -1.14 -2.414 1 91.25 110 PRO A O 1
ATOM 893 N N . ALA A 1 111 ? -19.391 -2.84 -3.6 1 91.81 111 ALA A N 1
ATOM 894 C CA . ALA A 1 111 ? -20.203 -3.367 -2.504 1 91.81 111 ALA A CA 1
ATOM 895 C C . ALA A 1 111 ? -19.312 -3.826 -1.345 1 91.81 111 ALA A C 1
ATOM 897 O O . ALA A 1 111 ? -19.797 -3.996 -0.221 1 91.81 111 ALA A O 1
ATOM 898 N N . LEU A 1 112 ? -18.047 -3.992 -1.649 1 93.69 112 LEU A N 1
ATOM 899 C CA . LEU A 1 112 ? -17.125 -4.492 -0.638 1 93.69 112 LEU A CA 1
ATOM 900 C C . LEU A 1 112 ? -16.422 -3.342 0.082 1 93.69 112 LEU A C 1
ATOM 902 O O . LEU A 1 112 ? -15.633 -3.564 1.002 1 93.69 112 LEU A O 1
ATOM 906 N N . MET A 1 113 ? -16.797 -2.127 -0.296 1 91.31 113 MET A N 1
ATOM 907 C CA . MET A 1 113 ? -16.141 -0.956 0.279 1 91.31 113 MET A CA 1
ATOM 908 C C . MET A 1 113 ? -17 -0.327 1.367 1 91.31 113 MET A C 1
ATOM 910 O O . MET A 1 113 ? -18.203 -0.129 1.177 1 91.31 113 MET A O 1
ATOM 914 N N . ALA A 1 114 ? -16.375 -0.032 2.479 1 88.19 114 ALA A N 1
ATOM 915 C CA . ALA A 1 114 ? -17.094 0.682 3.527 1 88.19 114 ALA A CA 1
ATOM 916 C C . ALA A 1 114 ? -17.344 2.139 3.137 1 88.19 114 ALA A C 1
ATOM 918 O O . ALA A 1 114 ? -18.359 2.721 3.486 1 88.19 114 ALA A O 1
ATOM 919 N N . ARG A 1 115 ? -16.359 2.719 2.504 1 83.38 115 ARG A N 1
ATOM 920 C CA . ARG A 1 115 ? -16.422 4.098 2.027 1 83.38 115 ARG A CA 1
ATOM 921 C C . ARG A 1 115 ? -15.617 4.266 0.742 1 83.38 115 ARG A C 1
ATOM 923 O O . ARG A 1 115 ? -14.844 3.387 0.368 1 83.38 115 ARG A O 1
ATOM 930 N N . THR A 1 116 ? -15.906 5.344 0.051 1 82.19 116 THR A N 1
ATOM 931 C CA . THR A 1 116 ? -15.109 5.727 -1.108 1 82.19 116 THR A CA 1
ATOM 932 C C . THR A 1 116 ? -14.195 6.902 -0.772 1 82.19 116 THR A C 1
ATOM 934 O O . THR A 1 116 ? -14.641 7.891 -0.183 1 82.19 116 THR A O 1
ATOM 937 N N . LEU A 1 117 ? -13.031 6.746 -0.907 1 76.75 117 LEU A N 1
ATOM 938 C CA . LEU A 1 117 ? -12.07 7.789 -0.549 1 76.75 117 LEU A CA 1
ATOM 939 C C . LEU A 1 117 ? -11.789 8.695 -1.74 1 76.75 117 LEU A C 1
ATOM 941 O O . LEU A 1 117 ? -11.75 9.922 -1.597 1 76.75 117 LEU A O 1
ATOM 945 N N . CYS A 1 118 ? -11.312 8.055 -2.832 1 65.5 118 CYS A N 1
ATOM 946 C CA . CYS A 1 118 ? -10.703 8.852 -3.895 1 65.5 118 CYS A CA 1
ATOM 947 C C . CYS A 1 118 ? -11.727 9.18 -4.973 1 65.5 118 CYS A C 1
ATOM 949 O O . CYS A 1 118 ? -11.836 8.469 -5.973 1 65.5 118 CYS A O 1
ATOM 951 N N . ASP A 1 119 ? -12.977 9.617 -4.457 1 57.41 119 ASP A N 1
ATOM 952 C CA . ASP A 1 119 ? -13.969 10.039 -5.441 1 57.41 119 ASP A CA 1
ATOM 953 C C . ASP A 1 119 ? -13.328 10.898 -6.535 1 57.41 119 ASP A C 1
ATOM 955 O O . ASP A 1 119 ? -12.305 11.539 -6.305 1 57.41 119 ASP A O 1
ATOM 959 N N . GLU A 1 120 ? -14.094 11.023 -7.816 1 43.19 120 GLU A N 1
ATOM 960 C CA . GLU A 1 120 ? -13.711 11.797 -9 1 43.19 120 GLU A CA 1
ATOM 961 C C . GLU A 1 120 ? -13.18 13.172 -8.609 1 43.19 120 GLU A C 1
ATOM 963 O O . GLU A 1 120 ? -13.562 13.719 -7.57 1 43.19 120 GLU A O 1
ATOM 968 N N . MET B 1 1 ? -39.406 -6.816 -2.732 1 41.34 1 MET B N 1
ATOM 969 C CA . MET B 1 1 ? -38.281 -5.945 -2.418 1 41.34 1 MET B CA 1
ATOM 970 C C . MET B 1 1 ? -37.031 -6.758 -2.16 1 41.34 1 MET B C 1
ATOM 972 O O . MET B 1 1 ? -36.906 -7.41 -1.121 1 41.34 1 MET B O 1
ATOM 976 N N . ASP B 1 2 ? -36.375 -7.461 -3.037 1 45.16 2 ASP B N 1
ATOM 977 C CA . ASP B 1 2 ? -35.312 -8.453 -3.051 1 45.16 2 ASP B CA 1
ATOM 978 C C . ASP B 1 2 ? -34.062 -7.922 -2.373 1 45.16 2 ASP B C 1
ATOM 980 O O . ASP B 1 2 ? -33.344 -7.09 -2.941 1 45.16 2 ASP B O 1
ATOM 984 N N . LYS B 1 3 ? -34.188 -7.766 -1.173 1 46.66 3 LYS B N 1
ATOM 985 C CA . LYS B 1 3 ? -33.125 -7.188 -0.371 1 46.66 3 LYS B CA 1
ATOM 986 C C . LYS B 1 3 ? -31.797 -7.879 -0.656 1 46.66 3 LYS B C 1
ATOM 988 O O . LYS B 1 3 ? -31.688 -9.102 -0.523 1 46.66 3 LYS B O 1
ATOM 993 N N . GLN B 1 4 ? -31.078 -7.477 -1.638 1 54.31 4 GLN B N 1
ATOM 994 C CA . GLN B 1 4 ? -29.719 -7.988 -1.829 1 54.31 4 GLN B CA 1
ATOM 995 C C . GLN B 1 4 ? -29 -8.156 -0.494 1 54.31 4 GLN B C 1
ATOM 997 O O . GLN B 1 4 ? -29.062 -7.273 0.363 1 54.31 4 GLN B O 1
ATOM 1002 N N . PRO B 1 5 ? -28.781 -9.281 -0.06 1 57.25 5 PRO B N 1
ATOM 1003 C CA . PRO B 1 5 ? -28.109 -9.484 1.224 1 57.25 5 PRO B CA 1
ATOM 1004 C C . PRO B 1 5 ? -26.969 -8.484 1.459 1 57.25 5 PRO B C 1
ATOM 1006 O O . PRO B 1 5 ? -26.25 -8.141 0.525 1 57.25 5 PRO B O 1
ATOM 1009 N N . LEU B 1 6 ? -27.062 -7.555 2.34 1 61.38 6 LEU B N 1
ATOM 1010 C CA . LEU B 1 6 ? -26.125 -6.492 2.701 1 61.38 6 LEU B CA 1
ATOM 1011 C C . LEU B 1 6 ? -24.734 -7.055 2.932 1 61.38 6 LEU B C 1
ATOM 1013 O O . LEU B 1 6 ? -24.531 -7.914 3.795 1 61.38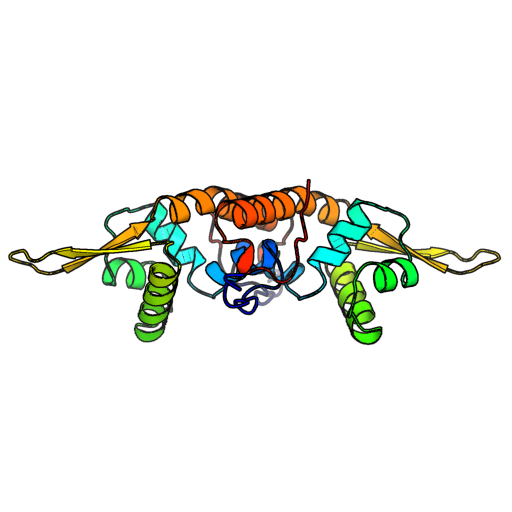 6 LEU B O 1
ATOM 1017 N N . ILE B 1 7 ? -23.875 -7.43 1.947 1 72.31 7 ILE B N 1
ATOM 1018 C CA . ILE B 1 7 ? -22.5 -7.91 2.115 1 72.31 7 ILE B CA 1
ATOM 1019 C C . ILE B 1 7 ? -21.703 -6.918 2.959 1 72.31 7 ILE B C 1
ATOM 1021 O O . ILE B 1 7 ? -21.703 -5.719 2.68 1 72.31 7 ILE B O 1
ATOM 1025 N N . ALA B 1 8 ? -21.328 -7.426 4.145 1 85.62 8 ALA B N 1
ATOM 1026 C CA . ALA B 1 8 ? -20.484 -6.609 5.004 1 85.62 8 ALA B CA 1
ATOM 1027 C C . ALA B 1 8 ? -19.234 -6.133 4.25 1 85.62 8 ALA B C 1
ATOM 1029 O O . ALA B 1 8 ? -18.672 -6.871 3.434 1 85.62 8 ALA B O 1
ATOM 1030 N N . PRO B 1 9 ? -18.938 -4.863 4.453 1 88.19 9 PRO B N 1
ATOM 1031 C CA . PRO B 1 9 ? -17.766 -4.355 3.74 1 88.19 9 PRO B CA 1
ATOM 1032 C C . PRO B 1 9 ? -16.469 -5.09 4.121 1 88.19 9 PRO B C 1
ATOM 1034 O O . PRO B 1 9 ? -16.25 -5.379 5.301 1 88.19 9 PRO B O 1
ATOM 1037 N N . ARG B 1 10 ? -15.68 -5.43 3.158 1 89.5 10 ARG B N 1
ATOM 1038 C CA . ARG B 1 10 ? -14.398 -6.094 3.363 1 89.5 10 ARG B CA 1
ATOM 1039 C C . ARG B 1 10 ? -13.266 -5.074 3.496 1 89.5 10 ARG B C 1
ATOM 1041 O O . ARG B 1 10 ? -12.289 -5.316 4.207 1 89.5 10 ARG B O 1
ATOM 1048 N N . PHE B 1 11 ? -13.5 -4.023 2.844 1 92.69 11 PHE B N 1
ATOM 1049 C CA . PHE B 1 11 ? -12.422 -3.047 2.744 1 92.69 11 PHE B CA 1
ATOM 1050 C C . PHE B 1 11 ? -12.875 -1.685 3.256 1 92.69 11 PHE B C 1
ATOM 1052 O O . PHE B 1 11 ? -14.055 -1.34 3.154 1 92.69 11 PHE B O 1
ATOM 1059 N N . LEU B 1 12 ? -11.977 -0.927 3.803 1 88.75 12 LEU B N 1
ATOM 1060 C CA . LEU B 1 12 ? -12.289 0.427 4.246 1 88.75 12 LEU B CA 1
ATOM 1061 C C . LEU B 1 12 ? -12.625 1.322 3.061 1 88.75 12 LEU B C 1
ATOM 1063 O O . LEU B 1 12 ? -13.555 2.129 3.135 1 88.75 12 LEU B O 1
ATOM 1067 N N . ASN B 1 13 ? -11.844 1.208 2.061 1 90.94 13 ASN B N 1
ATOM 1068 C CA . ASN B 1 13 ? -11.992 1.975 0.828 1 90.94 13 ASN B CA 1
ATOM 1069 C C . ASN B 1 13 ? -11.203 1.352 -0.32 1 90.94 13 ASN B C 1
ATOM 1071 O O . ASN B 1 13 ? -10.688 0.238 -0.194 1 90.94 13 ASN B O 1
ATOM 1075 N N . GLU B 1 14 ? -11.156 2.008 -1.437 1 92.75 14 GLU B N 1
ATOM 1076 C CA . GLU B 1 14 ? -10.508 1.464 -2.627 1 92.75 14 GLU B CA 1
ATOM 1077 C C . GLU B 1 14 ? -9 1.356 -2.438 1 92.75 14 GLU B C 1
ATOM 1079 O O . GLU B 1 14 ? -8.367 0.435 -2.957 1 92.75 14 GLU B O 1
ATOM 1084 N N . PHE B 1 15 ? -8.453 2.326 -1.695 1 93.25 15 PHE B N 1
ATOM 1085 C CA . PHE B 1 15 ? -7.039 2.24 -1.368 1 93.25 15 PHE B CA 1
ATOM 1086 C C . PHE B 1 15 ? -6.754 1.007 -0.52 1 93.25 15 PHE B C 1
ATOM 1088 O O . PHE B 1 15 ? -5.855 0.221 -0.838 1 93.25 15 PHE B O 1
ATOM 1095 N N . ASP B 1 16 ? -7.473 0.903 0.45 1 92 16 ASP B N 1
ATOM 1096 C CA . ASP B 1 16 ? -7.344 -0.221 1.371 1 92 16 ASP B CA 1
ATOM 1097 C C . ASP B 1 16 ? -7.496 -1.553 0.639 1 92 16 ASP B C 1
ATOM 1099 O O . ASP B 1 16 ? -6.73 -2.488 0.875 1 92 16 ASP B O 1
ATOM 1103 N N . ALA B 1 17 ? -8.461 -1.609 -0.199 1 94 17 ALA B N 1
ATOM 1104 C CA . ALA B 1 17 ? -8.711 -2.834 -0.954 1 94 17 ALA B CA 1
ATOM 1105 C C . ALA B 1 17 ? -7.484 -3.23 -1.777 1 94 17 ALA B C 1
ATOM 1107 O O . ALA B 1 17 ? -7.016 -4.367 -1.694 1 94 17 ALA B O 1
ATOM 1108 N N . THR B 1 18 ? -6.969 -2.256 -2.525 1 94.81 18 THR B N 1
ATOM 1109 C CA . THR B 1 18 ? -5.809 -2.52 -3.369 1 94.81 18 THR B CA 1
ATOM 1110 C C . THR B 1 18 ? -4.621 -2.971 -2.527 1 94.81 18 THR B C 1
ATOM 1112 O O . THR B 1 18 ? -3.963 -3.961 -2.854 1 94.81 18 THR B O 1
ATOM 1115 N N . MET B 1 19 ? -4.438 -2.332 -1.467 1 93.44 19 MET B N 1
ATOM 1116 C CA . MET B 1 19 ? -3.287 -2.645 -0.623 1 93.44 19 MET B CA 1
ATOM 1117 C C . MET B 1 19 ? -3.443 -4.016 0.025 1 93.44 19 MET B C 1
ATOM 1119 O O . MET B 1 19 ? -2.475 -4.77 0.134 1 93.44 19 MET B O 1
ATOM 1123 N N . GLN B 1 20 ? -4.59 -4.324 0.4 1 93.06 20 GLN B N 1
ATOM 1124 C CA . GLN B 1 20 ? -4.809 -5.621 1.038 1 93.06 20 GLN B CA 1
ATOM 1125 C C . GLN B 1 20 ? -4.551 -6.766 0.062 1 93.06 20 GLN B C 1
ATOM 1127 O O . GLN B 1 20 ? -4.105 -7.84 0.465 1 93.06 20 GLN B O 1
ATOM 1132 N N . LEU B 1 21 ? -4.809 -6.559 -1.161 1 95.5 21 LEU B N 1
ATOM 1133 C CA . LEU B 1 21 ? -4.598 -7.594 -2.166 1 95.5 21 LEU B CA 1
ATOM 1134 C C . LEU B 1 21 ? -3.109 -7.859 -2.369 1 95.5 21 LEU B C 1
ATOM 1136 O O . LEU B 1 21 ? -2.715 -8.969 -2.725 1 95.5 21 LEU B O 1
ATOM 1140 N N . ILE B 1 22 ? -2.314 -6.812 -2.059 1 93.62 22 ILE B N 1
ATOM 1141 C CA . ILE B 1 22 ? -0.919 -7 -2.441 1 93.62 22 ILE B CA 1
ATOM 1142 C C . ILE B 1 22 ? -0.019 -6.805 -1.225 1 93.62 22 ILE B C 1
ATOM 1144 O O . ILE B 1 22 ? 1.207 -6.891 -1.331 1 93.62 22 ILE B O 1
ATOM 1148 N N . GLN B 1 23 ? -0.715 -6.566 -0.181 1 88.19 23 GLN B N 1
ATOM 1149 C CA . GLN B 1 23 ? 0.077 -6.398 1.033 1 88.19 23 GLN B CA 1
ATOM 1150 C C . GLN B 1 23 ? 0.68 -7.727 1.483 1 88.19 23 GLN B C 1
ATOM 1152 O O . GLN B 1 23 ? 0.062 -8.781 1.322 1 88.19 23 GLN B O 1
ATOM 1157 N N . GLY B 1 24 ? 1.911 -7.695 2.055 1 82.44 24 GLY B N 1
ATOM 1158 C CA . GLY B 1 24 ? 2.664 -8.875 2.445 1 82.44 24 GLY B CA 1
ATOM 1159 C C . GLY B 1 24 ? 4.125 -8.812 2.039 1 82.44 24 GLY B C 1
ATOM 1160 O O . GLY B 1 24 ? 4.488 -8.078 1.121 1 82.44 24 GLY B O 1
ATOM 1161 N N . LYS B 1 25 ? 4.852 -9.625 2.664 1 82.81 25 LYS B N 1
ATOM 1162 C CA . LYS B 1 25 ? 6.301 -9.57 2.484 1 82.81 25 LYS B CA 1
ATOM 1163 C C . LYS B 1 25 ? 6.699 -10.047 1.093 1 82.81 25 LYS B C 1
ATOM 1165 O O . LYS B 1 25 ? 7.66 -9.539 0.508 1 82.81 25 LYS B O 1
ATOM 1170 N N . TRP B 1 26 ? 5.828 -10.93 0.539 1 91.31 26 TRP B N 1
ATOM 1171 C CA . TRP B 1 26 ? 6.352 -11.633 -0.628 1 91.31 26 TRP B CA 1
ATOM 1172 C C . TRP B 1 26 ? 5.465 -11.406 -1.847 1 91.31 26 TRP B C 1
ATOM 1174 O O . TRP B 1 26 ? 5.871 -11.68 -2.979 1 91.31 26 TRP B O 1
ATOM 1184 N N . LYS B 1 27 ? 4.281 -10.859 -1.676 1 94.44 27 LYS B N 1
ATOM 1185 C CA . LYS B 1 27 ? 3.307 -10.805 -2.76 1 94.44 27 LYS B CA 1
ATOM 1186 C C . LYS B 1 27 ? 3.811 -9.938 -3.91 1 94.44 27 LYS B C 1
ATOM 1188 O O . LYS B 1 27 ? 3.656 -10.297 -5.078 1 94.44 27 LYS B O 1
ATOM 1193 N N . ILE B 1 28 ? 4.371 -8.859 -3.572 1 93.69 28 ILE B N 1
ATOM 1194 C CA . ILE B 1 28 ? 4.836 -7.961 -4.621 1 93.69 28 ILE B CA 1
ATOM 1195 C C . ILE B 1 28 ? 5.984 -8.617 -5.391 1 93.69 28 ILE B C 1
ATOM 1197 O O . ILE B 1 28 ? 6.074 -8.484 -6.613 1 93.69 28 ILE B O 1
ATOM 1201 N N . MET B 1 29 ? 6.801 -9.32 -4.711 1 92.75 29 MET B N 1
ATOM 1202 C CA . MET B 1 29 ? 7.898 -10.016 -5.375 1 92.75 29 MET B CA 1
ATOM 1203 C C . MET B 1 29 ? 7.371 -11.117 -6.293 1 92.75 29 MET B C 1
ATOM 1205 O O . MET B 1 29 ? 7.879 -11.297 -7.402 1 92.75 29 MET B O 1
ATOM 1209 N N . ILE B 1 30 ? 6.438 -11.805 -5.793 1 95.69 30 ILE B N 1
ATOM 1210 C CA . ILE B 1 30 ? 5.805 -12.836 -6.605 1 95.69 30 ILE B CA 1
ATOM 1211 C C . ILE B 1 30 ? 5.254 -12.219 -7.891 1 95.69 30 ILE B C 1
ATOM 1213 O O . ILE B 1 30 ? 5.504 -12.719 -8.984 1 95.69 30 ILE B O 1
ATOM 1217 N N . LEU B 1 31 ? 4.562 -11.141 -7.758 1 96.5 31 LEU B N 1
ATOM 1218 C CA . LEU B 1 31 ? 3.941 -10.492 -8.914 1 96.5 31 LEU B CA 1
ATOM 1219 C C . LEU B 1 31 ? 4.996 -10.047 -9.914 1 96.5 31 LEU B C 1
ATOM 1221 O O . LEU B 1 31 ? 4.809 -10.188 -11.125 1 96.5 31 LEU B O 1
ATOM 1225 N N . TYR B 1 32 ? 6.051 -9.539 -9.438 1 94.25 32 TYR B N 1
ATOM 1226 C CA . TYR B 1 32 ? 7.117 -9.094 -10.328 1 94.25 32 TYR B CA 1
ATOM 1227 C C . TYR B 1 32 ? 7.75 -10.266 -11.055 1 94.25 32 TYR B C 1
ATOM 1229 O O . TYR B 1 32 ? 8.055 -10.18 -12.25 1 94.25 32 TYR B O 1
ATOM 1237 N N . GLU B 1 33 ? 8.023 -11.352 -10.312 1 94.62 33 GLU B N 1
ATOM 1238 C CA . GLU B 1 33 ? 8.586 -12.539 -10.953 1 94.62 33 GLU B CA 1
ATOM 1239 C C . GLU B 1 33 ? 7.676 -13.055 -12.062 1 94.62 33 GLU B C 1
ATOM 1241 O O . GLU B 1 33 ? 8.148 -13.406 -13.148 1 94.62 33 GLU B O 1
ATOM 1246 N N . LEU B 1 34 ? 6.41 -13.039 -11.812 1 97 34 LEU B N 1
ATOM 1247 C CA . LEU B 1 34 ? 5.453 -13.523 -12.797 1 97 34 LEU B CA 1
ATOM 1248 C C . LEU B 1 34 ? 5.352 -12.562 -13.984 1 97 34 LEU B C 1
ATOM 1250 O O . LEU B 1 34 ? 5.047 -12.984 -15.102 1 97 34 LEU B O 1
ATOM 1254 N N . ASP B 1 35 ? 5.504 -11.336 -13.688 1 96.56 35 ASP B N 1
ATOM 1255 C CA . ASP B 1 35 ? 5.5 -10.344 -14.766 1 96.56 35 ASP B CA 1
ATOM 1256 C C . ASP B 1 35 ? 6.664 -10.586 -15.727 1 96.56 35 ASP B C 1
ATOM 1258 O O . ASP B 1 35 ? 6.547 -10.32 -16.922 1 96.56 35 ASP B O 1
ATOM 1262 N N . GLU B 1 36 ? 7.746 -11.055 -15.242 1 93.81 36 GLU B N 1
ATOM 1263 C CA . GLU B 1 36 ? 8.945 -11.312 -16.047 1 93.81 36 GLU B CA 1
ATOM 1264 C C . GLU B 1 36 ? 8.836 -12.641 -16.797 1 93.81 36 GLU B C 1
ATOM 1266 O O . GLU B 1 36 ? 9.398 -12.797 -17.875 1 93.81 36 GLU B O 1
ATOM 1271 N N . ASP B 1 37 ? 8.188 -13.547 -16.109 1 92.06 37 ASP B N 1
ATOM 1272 C CA . ASP B 1 37 ? 8.039 -14.883 -16.672 1 92.06 37 ASP B CA 1
ATOM 1273 C C . ASP B 1 37 ? 6.613 -15.398 -16.5 1 92.06 37 ASP B C 1
ATOM 1275 O O . ASP B 1 37 ? 6.164 -15.641 -15.375 1 92.06 37 ASP B O 1
ATOM 1279 N N . ASP B 1 38 ? 5.91 -15.664 -17.609 1 87.94 38 ASP B N 1
ATOM 1280 C CA . ASP B 1 38 ? 4.508 -16.078 -17.562 1 87.94 38 ASP B CA 1
ATOM 1281 C C . ASP B 1 38 ? 4.383 -17.578 -17.359 1 87.94 38 ASP B C 1
ATOM 1283 O O . ASP B 1 38 ? 3.273 -18.125 -17.344 1 87.94 38 ASP B O 1
ATOM 1287 N N . HIS B 1 39 ? 5.414 -18.328 -17.203 1 89.38 39 HIS B N 1
ATOM 1288 C CA . HIS B 1 39 ? 5.402 -19.781 -17.016 1 89.38 39 HIS B CA 1
ATOM 1289 C C . HIS B 1 39 ? 6.184 -20.172 -15.773 1 89.38 39 HIS B C 1
ATOM 1291 O O . HIS B 1 39 ? 6.895 -21.188 -15.773 1 89.38 39 HIS B O 1
ATOM 1297 N N . CYS B 1 40 ? 5.977 -19.5 -14.781 1 95.88 40 CYS B N 1
ATOM 1298 C CA . CYS B 1 40 ? 6.773 -19.688 -13.578 1 95.88 40 CYS B CA 1
ATOM 1299 C C . CYS B 1 40 ? 6.223 -20.844 -12.734 1 95.88 40 CYS B C 1
ATOM 1301 O O . CYS B 1 40 ? 5.008 -20.938 -12.539 1 95.88 40 CYS B O 1
ATOM 1303 N N . ARG B 1 41 ? 7.16 -21.641 -12.312 1 97.12 41 ARG B N 1
ATOM 1304 C CA . ARG B 1 41 ? 6.789 -22.734 -11.422 1 97.12 41 ARG B CA 1
ATOM 1305 C C . ARG B 1 41 ? 7.145 -22.406 -9.977 1 97.12 41 ARG B C 1
ATOM 1307 O O . ARG B 1 41 ? 7.836 -21.422 -9.711 1 97.12 41 ARG B O 1
ATOM 1314 N N . PHE B 1 42 ? 6.59 -23.281 -9.07 1 97.31 42 PHE B N 1
ATOM 1315 C CA . PHE B 1 42 ? 6.805 -23.062 -7.645 1 97.31 42 PHE B CA 1
ATOM 1316 C C . PHE B 1 42 ? 8.297 -23 -7.328 1 97.31 42 PHE B C 1
ATOM 1318 O O . PHE B 1 42 ? 8.75 -22.094 -6.633 1 97.31 42 PHE B O 1
ATOM 1325 N N . ALA B 1 43 ? 9 -23.875 -7.887 1 95.31 43 ALA B N 1
ATOM 1326 C CA . ALA B 1 43 ? 10.43 -23.969 -7.605 1 95.31 43 ALA B CA 1
ATOM 1327 C C . ALA B 1 43 ? 11.164 -22.734 -8.102 1 95.31 43 ALA B C 1
ATOM 1329 O O . ALA B 1 43 ? 12.125 -22.281 -7.473 1 95.31 43 ALA B O 1
ATOM 1330 N N . ASP B 1 44 ? 10.797 -22.203 -9.242 1 95.19 44 ASP B N 1
ATOM 1331 C CA . ASP B 1 44 ? 11.375 -20.969 -9.766 1 95.19 44 ASP B CA 1
ATOM 1332 C C . ASP B 1 44 ? 11.156 -19.797 -8.805 1 95.19 44 ASP B C 1
ATOM 1334 O O . ASP B 1 44 ? 12.094 -19.047 -8.508 1 95.19 44 ASP B O 1
ATOM 1338 N N . LEU B 1 45 ? 9.961 -19.672 -8.297 1 95.56 45 LEU B N 1
ATOM 1339 C CA . LEU B 1 45 ? 9.617 -18.609 -7.355 1 95.56 45 LEU B CA 1
ATOM 1340 C C . LEU B 1 45 ? 10.414 -18.766 -6.062 1 95.56 45 LEU B C 1
ATOM 1342 O O . LEU B 1 45 ? 10.961 -17.781 -5.551 1 95.56 45 LEU B O 1
ATOM 1346 N N . GLN B 1 46 ? 10.43 -19.953 -5.578 1 94.5 46 GLN B N 1
ATOM 1347 C CA . GLN B 1 46 ? 11.172 -20.219 -4.352 1 94.5 46 GLN B CA 1
ATOM 1348 C C . GLN B 1 46 ? 12.648 -19.844 -4.512 1 94.5 46 GLN B C 1
ATOM 1350 O O . GLN B 1 46 ? 13.258 -19.312 -3.582 1 94.5 46 GLN B O 1
ATOM 1355 N N . HIS B 1 47 ? 13.164 -20.078 -5.695 1 92.12 47 HIS B N 1
ATOM 1356 C CA . HIS B 1 47 ? 14.57 -19.781 -5.98 1 92.12 47 HIS B CA 1
ATOM 1357 C C . HIS B 1 47 ? 14.805 -18.281 -6.086 1 92.12 47 HIS B C 1
ATOM 1359 O O . HIS B 1 47 ? 15.797 -17.766 -5.566 1 92.12 47 HIS B O 1
ATOM 1365 N N . HIS B 1 48 ? 13.906 -17.578 -6.688 1 89.5 48 HIS B N 1
ATOM 1366 C CA . HIS B 1 48 ? 14.102 -16.172 -6.988 1 89.5 48 HIS B CA 1
ATOM 1367 C C . HIS B 1 48 ? 13.773 -15.305 -5.781 1 89.5 48 HIS B C 1
ATOM 1369 O O . HIS B 1 48 ? 14.336 -14.211 -5.625 1 89.5 48 HIS B O 1
ATOM 1375 N N . ILE B 1 49 ? 12.836 -15.727 -5.023 1 88.69 49 ILE B N 1
ATOM 1376 C CA . ILE B 1 49 ? 12.445 -14.992 -3.826 1 88.69 49 ILE B CA 1
ATOM 1377 C C . ILE B 1 49 ? 13.172 -15.562 -2.611 1 88.69 49 ILE B C 1
ATOM 1379 O O . ILE B 1 49 ? 12.688 -16.5 -1.98 1 88.69 49 ILE B O 1
ATOM 1383 N N . GLN B 1 50 ? 14.289 -15.023 -2.334 1 79.69 50 GLN B N 1
ATOM 1384 C CA . GLN B 1 50 ? 15.156 -15.555 -1.288 1 79.69 50 GLN B CA 1
ATOM 1385 C C . GLN B 1 50 ? 14.484 -15.469 0.08 1 79.69 50 GLN B C 1
ATOM 1387 O O . GLN B 1 50 ? 13.75 -14.516 0.354 1 79.69 50 GLN B O 1
ATOM 1392 N N . ALA B 1 51 ? 14.648 -16.531 0.882 1 82.88 51 ALA B N 1
ATOM 1393 C CA . ALA B 1 51 ? 14.289 -16.531 2.299 1 82.88 51 ALA B CA 1
ATOM 1394 C C . ALA B 1 51 ? 12.805 -16.812 2.484 1 82.88 51 ALA B C 1
ATOM 1396 O O . ALA B 1 51 ? 12.305 -16.828 3.611 1 82.88 51 ALA B O 1
ATOM 1397 N N . VAL B 1 52 ? 12.062 -16.969 1.327 1 91.88 52 VAL B N 1
ATOM 1398 C CA . VAL B 1 52 ? 10.664 -17.328 1.529 1 91.88 52 VAL B CA 1
ATOM 1399 C C . VAL B 1 52 ? 10.547 -18.828 1.815 1 91.88 52 VAL B C 1
ATOM 1401 O O . VAL B 1 52 ? 11.188 -19.641 1.151 1 91.88 52 VAL B O 1
ATOM 1404 N N . SER B 1 53 ? 9.844 -19.172 2.787 1 94.31 53 SER B N 1
ATOM 1405 C CA . SER B 1 53 ? 9.617 -20.594 3.084 1 94.31 53 SER B CA 1
ATOM 1406 C C . SER B 1 53 ? 8.586 -21.188 2.133 1 94.31 53 SER B C 1
ATOM 1408 O O . SER B 1 53 ? 7.793 -20.469 1.525 1 94.31 53 SER B O 1
ATOM 1410 N N . HIS B 1 54 ? 8.586 -22.516 2.135 1 95.81 54 HIS B N 1
ATOM 1411 C CA . HIS B 1 54 ? 7.625 -23.25 1.322 1 95.81 54 HIS B CA 1
ATOM 1412 C C . HIS B 1 54 ? 6.195 -22.938 1.742 1 95.81 54 HIS B C 1
ATOM 1414 O O . HIS B 1 54 ? 5.348 -22.625 0.898 1 95.81 54 HIS B O 1
ATOM 1420 N N . LYS B 1 55 ? 5.988 -22.969 2.969 1 96.81 55 LYS B N 1
ATOM 1421 C CA . LYS B 1 55 ? 4.648 -22.75 3.502 1 96.81 55 LYS B CA 1
ATOM 1422 C C . LYS B 1 55 ? 4.16 -21.344 3.184 1 96.81 55 LYS B C 1
ATOM 1424 O O . LYS B 1 55 ? 3.021 -21.156 2.75 1 96.81 55 LYS B O 1
ATOM 1429 N N . THR B 1 56 ? 4.988 -20.391 3.41 1 96.75 56 THR B N 1
ATOM 1430 C CA . THR B 1 56 ? 4.621 -19 3.178 1 96.75 56 THR B CA 1
ATOM 1431 C C . THR B 1 56 ? 4.359 -18.75 1.696 1 96.75 56 THR B C 1
ATOM 1433 O O . THR B 1 56 ? 3.383 -18.094 1.337 1 96.75 56 THR B O 1
ATOM 1436 N N . LEU B 1 57 ? 5.215 -19.25 0.888 1 96.88 57 LEU B N 1
ATOM 1437 C CA . LEU B 1 57 ? 5.016 -19.094 -0.548 1 96.88 57 LEU B CA 1
ATOM 1438 C C . LEU B 1 57 ? 3.701 -19.734 -0.986 1 96.88 57 LEU B C 1
ATOM 1440 O O . LEU B 1 57 ? 2.941 -19.141 -1.753 1 96.88 57 LEU B O 1
ATOM 1444 N N . THR B 1 58 ? 3.408 -20.906 -0.51 1 97.25 58 THR B N 1
ATOM 1445 C CA . THR B 1 58 ? 2.16 -21.609 -0.821 1 97.25 58 THR B CA 1
ATOM 1446 C C . THR B 1 58 ? 0.958 -20.75 -0.425 1 97.25 58 THR B C 1
ATOM 1448 O O . THR B 1 58 ? 0.041 -20.547 -1.225 1 97.25 58 THR B O 1
ATOM 1451 N N . SER B 1 59 ? 0.984 -20.25 0.744 1 97.31 59 SER B N 1
ATOM 1452 C CA . SER B 1 59 ? -0.122 -19.453 1.248 1 97.31 59 SER B CA 1
ATOM 1453 C C . SER B 1 59 ? -0.301 -18.172 0.424 1 97.31 59 SER B C 1
ATOM 1455 O O . SER B 1 59 ? -1.427 -17.797 0.088 1 97.31 59 SER B O 1
ATOM 1457 N N . GLN B 1 60 ? 0.77 -17.531 0.073 1 97.19 60 GLN B N 1
ATOM 1458 C CA . GLN B 1 60 ? 0.691 -16.297 -0.684 1 97.19 60 GLN B CA 1
ATOM 1459 C C . GLN B 1 60 ? 0.2 -16.547 -2.107 1 97.19 60 GLN B C 1
ATOM 1461 O O . GLN B 1 60 ? -0.571 -15.75 -2.652 1 97.19 60 GLN B O 1
ATOM 1466 N N . LEU B 1 61 ? 0.611 -17.625 -2.664 1 97.44 61 LEU B N 1
ATOM 1467 C CA . LEU B 1 61 ? 0.133 -17.984 -3.994 1 97.44 61 LEU B CA 1
ATOM 1468 C C . LEU B 1 61 ? -1.361 -18.281 -3.971 1 97.44 61 LEU B C 1
ATOM 1470 O O . LEU B 1 61 ? -2.098 -17.859 -4.863 1 97.44 61 LEU B O 1
ATOM 1474 N N . ARG B 1 62 ? -1.778 -18.953 -2.988 1 97.81 62 ARG B N 1
ATOM 1475 C CA . ARG B 1 62 ? -3.199 -19.25 -2.836 1 97.81 62 ARG B CA 1
ATOM 1476 C C . ARG B 1 62 ? -4.016 -17.984 -2.688 1 97.81 62 ARG B C 1
ATOM 1478 O O . ARG B 1 62 ? -5.078 -17.844 -3.297 1 97.81 62 ARG B O 1
ATOM 1485 N N . GLU B 1 63 ? -3.6 -17.062 -1.907 1 97.69 63 GLU B N 1
ATOM 1486 C CA . GLU B 1 63 ? -4.297 -15.797 -1.698 1 97.69 63 GLU B CA 1
ATOM 1487 C C . GLU B 1 63 ? -4.355 -14.977 -2.986 1 97.69 63 GLU B C 1
ATOM 1489 O O . GLU B 1 63 ? -5.402 -14.43 -3.332 1 97.69 63 GLU B O 1
ATOM 1494 N N . LEU B 1 64 ? -3.221 -14.906 -3.662 1 98.06 64 LEU B N 1
ATOM 1495 C CA . LEU B 1 64 ? -3.168 -14.156 -4.914 1 98.06 64 LEU B CA 1
ATOM 1496 C C . LEU B 1 64 ? -4.109 -14.766 -5.949 1 98.06 64 LEU B C 1
ATOM 1498 O O . LEU B 1 64 ? -4.75 -14.039 -6.715 1 98.06 64 LEU B O 1
ATOM 1502 N N . GLN B 1 65 ? -4.176 -16.078 -5.953 1 98.25 65 GLN B N 1
ATOM 1503 C CA . GLN B 1 65 ? -5.094 -16.766 -6.855 1 98.25 65 GLN B CA 1
ATOM 1504 C C . GLN B 1 65 ? -6.547 -16.5 -6.473 1 98.25 65 GLN B C 1
ATOM 1506 O O . GLN B 1 65 ? -7.371 -16.172 -7.332 1 98.25 65 GLN B O 1
ATOM 1511 N N . ALA B 1 66 ? -6.859 -16.625 -5.207 1 97.25 66 ALA B N 1
ATOM 1512 C CA . ALA B 1 66 ? -8.211 -16.406 -4.703 1 97.25 66 ALA B CA 1
ATOM 1513 C C . ALA B 1 66 ? -8.672 -14.969 -4.984 1 97.25 66 ALA B C 1
ATOM 1515 O O . ALA B 1 66 ? -9.859 -14.734 -5.238 1 97.25 66 ALA B O 1
ATOM 1516 N N . ASP B 1 67 ? -7.773 -14.055 -4.988 1 96.69 67 ASP B N 1
ATOM 1517 C CA . ASP B 1 67 ? -8.094 -12.648 -5.207 1 96.69 67 ASP B CA 1
ATOM 1518 C C . ASP B 1 67 ? -8.102 -12.312 -6.695 1 96.69 67 ASP B C 1
ATOM 1520 O O . ASP B 1 67 ? -8.328 -11.164 -7.078 1 96.69 67 ASP B O 1
ATOM 1524 N N . GLY B 1 68 ? -7.754 -13.289 -7.5 1 97.44 68 GLY B N 1
ATOM 1525 C CA . GLY B 1 68 ? -7.902 -13.141 -8.938 1 97.44 68 GLY B CA 1
ATOM 1526 C C . GLY B 1 68 ? -6.715 -12.469 -9.594 1 97.44 68 GLY B C 1
ATOM 1527 O O . GLY B 1 68 ? -6.812 -11.984 -10.727 1 97.44 68 GLY B O 1
ATOM 1528 N N . LEU B 1 69 ? -5.617 -12.422 -8.914 1 98.25 69 LEU B N 1
ATOM 1529 C CA . LEU B 1 69 ? -4.457 -11.711 -9.445 1 98.25 69 LEU B CA 1
ATOM 1530 C C . LEU B 1 69 ? -3.566 -12.648 -10.25 1 98.25 69 LEU B C 1
ATOM 1532 O O . LEU B 1 69 ? -2.838 -12.203 -11.141 1 98.25 69 LEU B O 1
ATOM 1536 N N . ILE B 1 70 ? -3.621 -13.945 -9.938 1 98.5 70 ILE B N 1
ATOM 1537 C CA . ILE B 1 70 ? -2.816 -14.906 -10.688 1 98.5 70 ILE B CA 1
ATOM 1538 C C . ILE B 1 70 ? -3.654 -16.141 -11.016 1 98.5 70 ILE B C 1
ATOM 1540 O O . ILE B 1 70 ? -4.695 -16.375 -10.398 1 98.5 70 ILE B O 1
ATOM 1544 N N . THR B 1 71 ? -3.207 -16.859 -12.039 1 98.19 71 THR B N 1
ATOM 1545 C CA . THR B 1 71 ? -3.775 -18.156 -12.375 1 98.19 71 THR B CA 1
ATOM 1546 C C . THR B 1 71 ? -2.812 -19.281 -12.016 1 98.19 71 THR B C 1
ATOM 1548 O O . THR B 1 71 ? -1.601 -19.078 -11.938 1 98.19 71 THR B O 1
ATOM 1551 N N . ARG B 1 72 ? -3.367 -20.312 -11.641 1 97.62 72 ARG B N 1
ATOM 1552 C CA . ARG B 1 72 ? -2.666 -21.578 -11.453 1 97.62 72 ARG B CA 1
ATOM 1553 C C . ARG B 1 72 ? -3.078 -22.609 -12.5 1 97.62 72 ARG B C 1
ATOM 1555 O O . ARG B 1 72 ? -4.246 -23 -12.57 1 97.62 72 ARG B O 1
ATOM 1562 N N . HIS B 1 73 ? -2.146 -23.062 -13.344 1 96.75 73 HIS B N 1
ATOM 1563 C CA . HIS B 1 73 ? -2.443 -24 -14.414 1 96.75 73 HIS B CA 1
ATOM 1564 C C . HIS B 1 73 ? -1.788 -25.359 -14.148 1 96.75 73 HIS B C 1
ATOM 1566 O O . HIS B 1 73 ? -0.565 -25.438 -14.016 1 96.75 73 HIS B O 1
ATOM 1572 N N . ASP B 1 74 ? -2.619 -26.344 -14.164 1 96.25 74 ASP B N 1
ATOM 1573 C CA . ASP B 1 74 ? -2.139 -27.703 -13.969 1 96.25 74 ASP B CA 1
ATOM 1574 C C . ASP B 1 74 ? -1.868 -28.391 -15.312 1 96.25 74 ASP B C 1
ATOM 1576 O O . ASP B 1 74 ? -2.746 -28.438 -16.172 1 96.25 74 ASP B O 1
ATOM 1580 N N . PHE B 1 75 ? -0.675 -28.891 -15.531 1 94.69 75 PHE B N 1
ATOM 1581 C CA . PHE B 1 75 ? -0.309 -29.625 -16.734 1 94.69 75 PHE B CA 1
ATOM 1582 C C . PHE B 1 75 ? -0.241 -31.125 -16.453 1 94.69 75 PHE B C 1
ATOM 1584 O O . PHE B 1 75 ? 0.566 -31.562 -15.641 1 94.69 75 PHE B O 1
ATOM 1591 N N . HIS B 1 76 ? -1.153 -31.781 -17.094 1 93.69 76 HIS B N 1
ATOM 1592 C CA . HIS B 1 76 ? -1.242 -33.219 -16.953 1 93.69 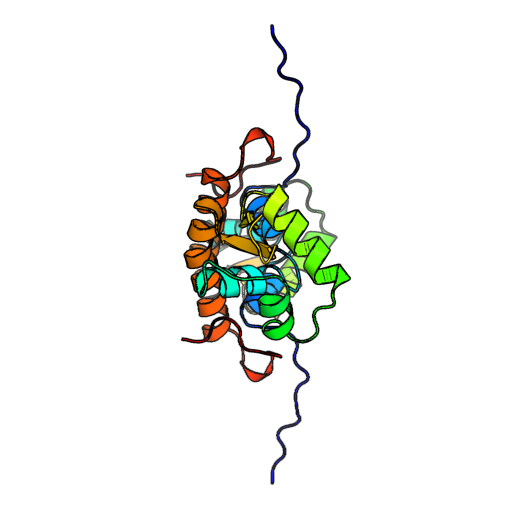76 HIS B CA 1
ATOM 1593 C C . HIS B 1 76 ? -0.506 -33.938 -18.094 1 93.69 76 HIS B C 1
ATOM 1595 O O . HIS B 1 76 ? -1.111 -34.688 -18.859 1 93.69 76 HIS B O 1
ATOM 1601 N N . THR B 1 77 ? 0.649 -33.688 -18.297 1 91.88 77 THR B N 1
ATOM 1602 C CA . THR B 1 77 ? 1.492 -34.25 -19.328 1 91.88 77 THR B CA 1
ATOM 1603 C C . THR B 1 77 ? 2.381 -35.344 -18.75 1 91.88 77 THR B C 1
ATOM 1605 O O . THR B 1 77 ? 2.168 -35.812 -17.625 1 91.88 77 THR B O 1
ATOM 1608 N N . ALA B 1 78 ? 3.246 -35.906 -19.469 1 93.62 78 ALA B N 1
ATOM 1609 C CA . ALA B 1 78 ? 4.199 -36.938 -19.031 1 93.62 78 ALA B CA 1
ATOM 1610 C C . ALA B 1 78 ? 4.992 -36.469 -17.828 1 93.62 78 ALA B C 1
ATOM 1612 O O . ALA B 1 78 ? 5.363 -37.25 -16.969 1 93.62 78 ALA B O 1
ATOM 1613 N N . GLN B 1 79 ? 5.215 -35.188 -17.719 1 94.19 79 GLN B N 1
ATOM 1614 C CA . GLN B 1 79 ? 5.809 -34.531 -16.562 1 94.19 79 GLN B CA 1
ATOM 1615 C C . GLN B 1 79 ? 4.848 -33.531 -15.953 1 94.19 79 GLN B C 1
ATOM 1617 O O . GLN B 1 79 ? 4.934 -32.344 -16.234 1 94.19 79 GLN B O 1
ATOM 1622 N N . PRO B 1 80 ? 4.086 -34.094 -15.109 1 95.31 80 PRO B N 1
ATOM 1623 C CA . PRO B 1 80 ? 3.072 -33.219 -14.531 1 95.31 80 PRO B CA 1
ATOM 1624 C C . PRO B 1 80 ? 3.684 -32.062 -13.734 1 95.31 80 PRO B C 1
ATOM 1626 O O . PRO B 1 80 ? 4.695 -32.25 -13.055 1 95.31 80 PRO B O 1
ATOM 1629 N N . HIS B 1 81 ? 3.201 -30.844 -13.969 1 95.25 81 HIS B N 1
ATOM 1630 C CA . HIS B 1 81 ? 3.654 -29.688 -13.203 1 95.25 81 HIS B CA 1
ATOM 1631 C C . HIS B 1 81 ? 2.604 -28.578 -13.203 1 95.25 81 HIS B C 1
ATOM 1633 O O . HIS B 1 81 ? 1.603 -28.672 -13.914 1 95.25 81 HIS B O 1
ATOM 1639 N N . VAL B 1 82 ? 2.854 -27.625 -12.305 1 97 82 VAL B N 1
ATOM 1640 C CA . VAL B 1 82 ? 1.971 -26.469 -12.172 1 97 82 VAL B CA 1
ATOM 1641 C C . VAL B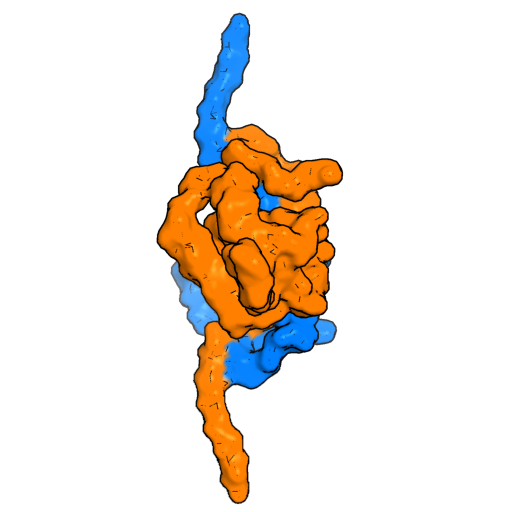 1 82 ? 2.727 -25.188 -12.555 1 97 82 VAL B C 1
ATOM 1643 O O . VAL B 1 82 ? 3.9 -25.031 -12.211 1 97 82 VAL B O 1
ATOM 1646 N N . GLU B 1 83 ? 1.975 -24.328 -13.297 1 97.88 83 GLU B N 1
ATOM 1647 C CA . GLU B 1 83 ? 2.541 -23.016 -13.617 1 97.88 83 GLU B CA 1
ATOM 1648 C C . GLU B 1 83 ? 1.629 -21.891 -13.148 1 97.88 83 GLU B C 1
ATOM 1650 O O . GLU B 1 83 ? 0.407 -22.047 -13.117 1 97.88 83 GLU B O 1
ATOM 1655 N N . TYR B 1 84 ? 2.256 -20.828 -12.805 1 98.31 84 TYR B N 1
ATOM 1656 C CA . TYR B 1 84 ? 1.553 -19.609 -12.391 1 98.31 84 TYR B CA 1
ATOM 1657 C C . TYR B 1 84 ? 1.771 -18.484 -13.391 1 98.31 84 TYR B C 1
ATOM 1659 O O . TYR B 1 84 ? 2.857 -18.344 -13.961 1 98.31 84 TYR B O 1
ATOM 1667 N N . ALA B 1 85 ? 0.707 -17.688 -13.555 1 98.38 85 ALA B N 1
ATOM 1668 C CA . ALA B 1 85 ? 0.797 -16.531 -14.43 1 98.38 85 ALA B CA 1
ATOM 1669 C C . ALA B 1 85 ? -0.096 -15.391 -13.93 1 98.38 85 ALA B C 1
ATOM 1671 O O . ALA B 1 85 ? -1.041 -15.633 -13.172 1 98.38 85 ALA B O 1
ATOM 1672 N N . LEU B 1 86 ? 0.239 -14.18 -14.352 1 98.44 86 LEU B N 1
ATOM 1673 C CA . LEU B 1 86 ? -0.623 -13.047 -14.023 1 98.44 86 LEU B CA 1
ATOM 1674 C C . LEU B 1 86 ? -1.923 -13.109 -14.812 1 98.44 86 LEU B C 1
ATOM 1676 O O . LEU B 1 86 ? -1.919 -13.469 -15.992 1 98.44 86 LEU B O 1
ATOM 1680 N N . THR B 1 87 ? -2.988 -12.828 -14.133 1 98.19 87 THR B N 1
ATOM 1681 C CA . THR B 1 87 ? -4.223 -12.523 -14.844 1 98.19 87 THR B CA 1
ATOM 1682 C C . THR B 1 87 ? -4.164 -11.125 -15.453 1 98.19 87 THR B C 1
ATOM 1684 O O . THR B 1 87 ? -3.244 -10.352 -15.156 1 98.19 87 THR B O 1
ATOM 1687 N N . PRO B 1 88 ? -5.188 -10.812 -16.297 1 98.06 88 PRO B N 1
ATOM 1688 C CA . PRO B 1 88 ? -5.254 -9.43 -16.766 1 98.06 88 PRO B CA 1
ATOM 1689 C C . PRO B 1 88 ? -5.336 -8.422 -15.609 1 98.06 88 PRO B C 1
ATOM 1691 O O . PRO B 1 88 ? -4.699 -7.367 -15.656 1 98.06 88 PRO B O 1
ATOM 1694 N N . MET B 1 89 ? -6.055 -8.758 -14.562 1 98 89 MET B N 1
ATOM 1695 C CA . MET B 1 89 ? -6.133 -7.91 -13.375 1 98 89 MET B CA 1
ATOM 1696 C C . MET B 1 89 ? -4.77 -7.785 -12.703 1 98 89 MET B C 1
ATOM 1698 O O . MET B 1 89 ? -4.344 -6.684 -12.352 1 98 89 MET B O 1
ATOM 1702 N N . GLY B 1 90 ? -4.09 -8.859 -12.539 1 98.12 90 GLY B N 1
ATOM 1703 C CA . GLY B 1 90 ? -2.744 -8.836 -11.984 1 98.12 90 GLY B CA 1
ATOM 1704 C C . GLY B 1 90 ? -1.781 -7.984 -12.789 1 98.12 90 GLY B C 1
ATOM 1705 O O . GLY B 1 90 ? -0.999 -7.219 -12.227 1 98.12 90 GLY B O 1
ATOM 1706 N N . GLN B 1 91 ? -1.888 -8.141 -14.102 1 97.94 91 GLN B N 1
ATOM 1707 C CA . GLN B 1 91 ? -1.028 -7.371 -15 1 97.94 91 GLN B CA 1
ATOM 1708 C C . GLN B 1 91 ? -1.296 -5.875 -14.867 1 97.94 91 GLN B C 1
ATOM 1710 O O . GLN B 1 91 ? -0.368 -5.066 -14.922 1 97.94 91 GLN B O 1
ATOM 1715 N N . SER B 1 92 ? -2.51 -5.535 -14.656 1 98.06 92 SER B N 1
ATOM 1716 C CA . SER B 1 92 ? -2.893 -4.129 -14.586 1 98.06 92 SER B CA 1
ATOM 1717 C C . SER B 1 92 ? -2.35 -3.477 -13.312 1 98.06 92 SER B C 1
ATOM 1719 O O . SER B 1 92 ? -2.336 -2.25 -13.203 1 98.06 92 SER B O 1
ATOM 1721 N N . LEU B 1 93 ? -1.895 -4.23 -12.352 1 97.19 93 LEU B N 1
ATOM 1722 C CA . LEU B 1 93 ? -1.343 -3.717 -11.102 1 97.19 93 LEU B CA 1
ATOM 1723 C C . LEU B 1 93 ? 0.122 -3.332 -11.273 1 97.19 93 LEU B C 1
ATOM 1725 O O . LEU B 1 93 ? 0.642 -2.504 -10.516 1 97.19 93 LEU B O 1
ATOM 1729 N N . ILE B 1 94 ? 0.782 -3.877 -12.273 1 97 94 ILE B N 1
ATOM 1730 C CA . ILE B 1 94 ? 2.232 -3.775 -12.406 1 97 94 ILE B CA 1
ATOM 1731 C C . ILE B 1 94 ? 2.635 -2.311 -12.562 1 97 94 ILE B C 1
ATOM 1733 O O . ILE B 1 94 ? 3.539 -1.831 -11.875 1 97 94 ILE B O 1
ATOM 1737 N N . PRO B 1 95 ? 1.925 -1.517 -13.375 1 96.69 95 PRO B N 1
ATOM 1738 C CA . PRO B 1 95 ? 2.316 -0.109 -13.492 1 96.69 95 PRO B CA 1
ATOM 1739 C C . PRO B 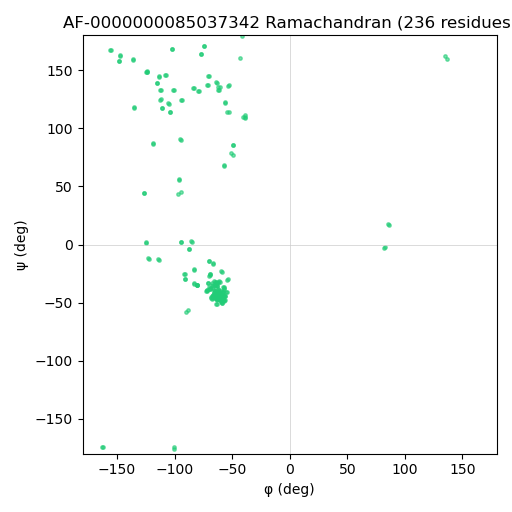1 95 ? 2.166 0.652 -12.18 1 96.69 95 PRO B C 1
ATOM 1741 O O . PRO B 1 95 ? 2.93 1.583 -11.906 1 96.69 95 PRO B O 1
ATOM 1744 N N . ILE B 1 96 ? 1.235 0.312 -11.383 1 95.94 96 ILE B N 1
ATOM 1745 C CA . ILE B 1 96 ? 1.032 0.945 -10.086 1 95.94 96 ILE B CA 1
ATOM 1746 C C . ILE B 1 96 ? 2.184 0.583 -9.148 1 95.94 96 ILE B C 1
ATOM 1748 O O . ILE B 1 96 ? 2.744 1.454 -8.484 1 95.94 96 ILE B O 1
ATOM 1752 N N . LEU B 1 97 ? 2.537 -0.674 -9.133 1 95.56 97 LEU B N 1
ATOM 1753 C CA . LEU B 1 97 ? 3.668 -1.129 -8.328 1 95.56 97 LEU B CA 1
ATOM 1754 C C . LEU B 1 97 ? 4.953 -0.42 -8.75 1 95.56 97 LEU B C 1
ATOM 1756 O O . LEU B 1 97 ? 5.73 0.017 -7.898 1 95.56 97 LEU B O 1
ATOM 1760 N N . ASP B 1 98 ? 5.113 -0.248 -10.062 1 95.38 98 ASP B N 1
ATOM 1761 C CA . ASP B 1 98 ? 6.281 0.454 -10.586 1 95.38 98 ASP B CA 1
ATOM 1762 C C . ASP B 1 98 ? 6.324 1.897 -10.094 1 95.38 98 ASP B C 1
ATOM 1764 O O . ASP B 1 98 ? 7.383 2.396 -9.711 1 95.38 98 ASP B O 1
ATOM 1768 N N . ALA B 1 99 ? 5.184 2.523 -10.117 1 95.88 99 ALA B N 1
ATOM 1769 C CA . ALA B 1 99 ? 5.113 3.918 -9.688 1 95.88 99 ALA B CA 1
ATOM 1770 C C . ALA B 1 99 ? 5.461 4.051 -8.203 1 95.88 99 ALA B C 1
ATOM 1772 O O . ALA B 1 99 ? 6.172 4.977 -7.809 1 95.88 99 ALA B O 1
ATOM 1773 N N . ILE B 1 100 ? 4.977 3.113 -7.426 1 95.94 100 ILE B N 1
ATOM 1774 C CA . ILE B 1 100 ? 5.25 3.121 -5.992 1 95.94 100 ILE B CA 1
ATOM 1775 C C . ILE B 1 100 ? 6.742 2.908 -5.75 1 95.94 100 ILE B C 1
ATOM 1777 O O . ILE B 1 100 ? 7.359 3.637 -4.973 1 95.94 100 ILE B O 1
ATOM 1781 N N . CYS B 1 101 ? 7.297 2.029 -6.438 1 94.94 101 CYS B N 1
ATOM 1782 C CA . CYS B 1 101 ? 8.719 1.733 -6.293 1 94.94 101 CYS B CA 1
ATOM 1783 C C . CYS B 1 101 ? 9.57 2.918 -6.734 1 94.94 101 CYS B C 1
ATOM 1785 O O . CYS B 1 101 ? 10.547 3.266 -6.074 1 94.94 101 CYS B O 1
ATO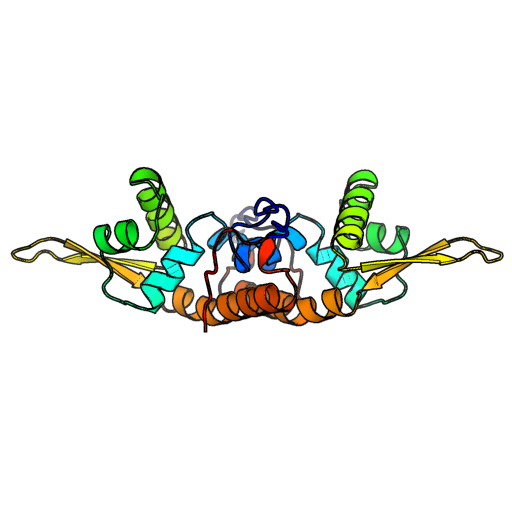M 1787 N N . THR B 1 102 ? 9.203 3.477 -7.852 1 95.75 102 THR B N 1
ATOM 1788 C CA . THR B 1 102 ? 9.945 4.629 -8.359 1 95.75 102 THR B CA 1
ATOM 1789 C C . THR B 1 102 ? 9.938 5.766 -7.336 1 95.75 102 THR B C 1
ATOM 1791 O O . THR B 1 102 ? 10.977 6.383 -7.082 1 95.75 102 THR B O 1
ATOM 1794 N N . TRP B 1 103 ? 8.836 6.027 -6.777 1 97.12 103 TRP B N 1
ATOM 1795 C CA . TRP B 1 103 ? 8.742 7.062 -5.754 1 97.12 103 TRP B CA 1
ATOM 1796 C C . TRP B 1 103 ? 9.656 6.75 -4.57 1 97.12 103 TRP B C 1
ATOM 1798 O O . TRP B 1 103 ? 10.367 7.625 -4.082 1 97.12 103 TRP B O 1
ATOM 1808 N N . GLY B 1 104 ? 9.547 5.492 -4.086 1 95.94 104 GLY B N 1
ATOM 1809 C CA . GLY B 1 104 ? 10.43 5.082 -3.006 1 95.94 104 GLY B CA 1
ATOM 1810 C C . GLY B 1 104 ? 11.898 5.277 -3.324 1 95.94 104 GLY B C 1
ATOM 1811 O O . GLY B 1 104 ? 12.664 5.746 -2.48 1 95.94 104 GLY B O 1
ATOM 1812 N N . THR B 1 105 ? 12.258 4.973 -4.512 1 94.56 105 THR B N 1
ATOM 1813 C CA . THR B 1 105 ? 13.648 5.098 -4.953 1 94.56 105 THR B CA 1
ATOM 1814 C C . THR B 1 105 ? 14.086 6.559 -4.949 1 94.56 105 THR B C 1
ATOM 1816 O O . THR B 1 105 ? 15.211 6.875 -4.566 1 94.56 105 THR B O 1
ATOM 1819 N N . ILE B 1 106 ? 13.18 7.418 -5.258 1 95.69 106 ILE B N 1
ATOM 1820 C CA . ILE B 1 106 ? 13.484 8.836 -5.402 1 95.69 106 ILE B CA 1
ATOM 1821 C C . ILE B 1 106 ? 13.547 9.492 -4.023 1 95.69 106 ILE B C 1
ATOM 1823 O O . ILE B 1 106 ? 14.398 10.352 -3.777 1 95.69 106 ILE B O 1
ATOM 1827 N N . HIS B 1 107 ? 12.742 9.062 -3.082 1 96.5 107 HIS B N 1
ATOM 1828 C CA . HIS B 1 107 ? 12.508 9.891 -1.903 1 96.5 107 HIS B CA 1
ATOM 1829 C C . HIS B 1 107 ? 13.062 9.234 -0.647 1 96.5 107 HIS B C 1
ATOM 1831 O O . HIS B 1 107 ? 13.156 9.867 0.406 1 96.5 107 HIS B O 1
ATOM 1837 N N . ILE B 1 108 ? 13.391 8.008 -0.789 1 94.56 108 ILE B N 1
ATOM 1838 C CA . ILE B 1 108 ? 13.852 7.301 0.403 1 94.56 108 ILE B CA 1
ATOM 1839 C C . ILE B 1 108 ? 15.336 6.961 0.258 1 94.56 108 ILE B C 1
ATOM 1841 O O . ILE B 1 108 ? 15.773 6.508 -0.802 1 94.56 108 ILE B O 1
ATOM 1845 N N . ASP B 1 109 ? 16.109 7.223 1.267 1 93.62 109 ASP B N 1
ATOM 1846 C CA . ASP B 1 109 ? 17.531 6.91 1.297 1 93.62 109 ASP B CA 1
ATOM 1847 C C . ASP B 1 109 ? 17.781 5.426 1.039 1 93.62 109 ASP B C 1
ATOM 1849 O O . ASP B 1 109 ? 17.297 4.57 1.788 1 93.62 109 ASP B O 1
ATOM 1853 N N . PRO B 1 110 ? 18.547 5.141 0.016 1 91.31 110 PRO B N 1
ATOM 1854 C CA . PRO B 1 110 ? 18.828 3.736 -0.309 1 91.31 110 PRO B CA 1
ATOM 1855 C C . PRO B 1 110 ? 19.5 2.988 0.835 1 91.31 110 PRO B C 1
ATOM 1857 O O . PRO B 1 110 ? 19.375 1.767 0.946 1 91.31 110 PRO B O 1
ATOM 1860 N N . ALA B 1 111 ? 20.156 3.699 1.709 1 91.94 111 ALA B N 1
ATOM 1861 C CA . ALA B 1 111 ? 20.859 3.078 2.83 1 91.94 111 ALA B CA 1
ATOM 1862 C C . ALA B 1 111 ? 19.875 2.436 3.805 1 91.94 111 ALA B C 1
ATOM 1864 O O . ALA B 1 111 ? 20.266 1.601 4.625 1 91.94 111 ALA B O 1
ATOM 1865 N N . LEU B 1 112 ? 18.609 2.822 3.672 1 93.81 112 LEU B N 1
ATOM 1866 C CA . LEU B 1 112 ? 17.594 2.326 4.594 1 93.81 112 LEU B CA 1
ATOM 1867 C C . LEU B 1 112 ? 16.891 1.102 4.02 1 93.81 112 LEU B C 1
ATOM 1869 O O . LEU B 1 112 ? 16.031 0.516 4.672 1 93.81 112 LEU B O 1
ATOM 1873 N N . MET B 1 113 ? 17.344 0.691 2.84 1 91.38 113 MET B N 1
ATOM 1874 C CA . MET B 1 113 ? 16.688 -0.427 2.168 1 91.38 113 MET B CA 1
ATOM 1875 C C . MET B 1 113 ? 17.484 -1.716 2.355 1 91.38 113 MET B C 1
ATOM 1877 O O . MET B 1 113 ? 18.703 -1.73 2.174 1 91.38 113 MET B O 1
ATOM 1881 N N . ALA B 1 114 ? 16.766 -2.771 2.7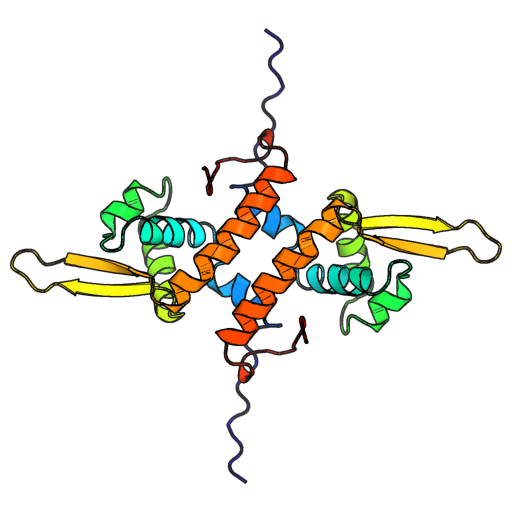07 1 88.31 114 ALA B N 1
ATOM 1882 C CA . ALA B 1 114 ? 17.422 -4.07 2.789 1 88.31 114 ALA B CA 1
ATOM 1883 C C . ALA B 1 114 ? 17.75 -4.605 1.398 1 88.31 114 ALA B C 1
ATOM 1885 O O . ALA B 1 114 ? 18.781 -5.27 1.208 1 88.31 114 ALA B O 1
ATOM 1886 N N . ARG B 1 115 ? 16.859 -4.391 0.488 1 83.62 115 ARG B N 1
ATOM 1887 C CA . ARG B 1 115 ? 17.016 -4.797 -0.905 1 83.62 115 ARG B CA 1
ATOM 1888 C C . ARG B 1 115 ? 16.312 -3.818 -1.842 1 83.62 115 ARG B C 1
ATOM 1890 O O . ARG B 1 115 ? 15.539 -2.969 -1.395 1 83.62 115 ARG B O 1
ATOM 1897 N N . THR B 1 116 ? 16.688 -3.9 -3.096 1 82.5 116 THR B N 1
ATOM 1898 C CA . THR B 1 116 ? 15.992 -3.146 -4.129 1 82.5 116 THR B CA 1
ATOM 1899 C C . THR B 1 116 ? 15.102 -4.066 -4.965 1 82.5 116 THR B C 1
ATOM 1901 O O . THR B 1 116 ? 15.539 -5.137 -5.395 1 82.5 116 THR B O 1
ATOM 1904 N N . LEU B 1 117 ? 13.945 -3.807 -5.008 1 76.88 117 LEU B N 1
ATOM 1905 C CA . LEU B 1 117 ? 13.008 -4.656 -5.738 1 76.88 117 LEU B CA 1
ATOM 1906 C C . LEU B 1 117 ? 12.906 -4.219 -7.195 1 76.88 117 LEU B C 1
ATOM 1908 O O . LEU B 1 117 ? 12.898 -5.059 -8.102 1 76.88 117 LEU B O 1
ATOM 1912 N N . CYS B 1 118 ? 12.539 -2.885 -7.379 1 63.66 118 CYS B N 1
ATOM 1913 C CA . CYS B 1 118 ? 12.094 -2.455 -8.695 1 63.66 118 CYS B CA 1
ATOM 1914 C C . CYS B 1 118 ? 13.234 -1.809 -9.477 1 63.66 118 CYS B C 1
ATOM 1916 O O . CYS B 1 118 ? 13.375 -0.585 -9.477 1 63.66 118 CYS B O 1
ATOM 1918 N N . ASP B 1 119 ? 14.477 -2.482 -9.391 1 56.34 119 ASP B N 1
ATOM 1919 C CA . ASP B 1 119 ? 15.578 -1.956 -10.188 1 56.34 119 ASP B CA 1
ATOM 1920 C C . ASP B 1 119 ? 15.102 -1.554 -11.578 1 56.34 119 ASP B C 1
ATOM 1922 O O . ASP B 1 119 ? 14.078 -2.049 -12.062 1 56.34 119 ASP B O 1
ATOM 1926 N N . GLU B 1 120 ? 16.125 -0.973 -12.555 1 41.66 120 GLU B N 1
ATOM 1927 C CA . GLU B 1 120 ? 15.977 -0.472 -13.914 1 41.66 120 GLU B CA 1
ATOM 1928 C C . GLU B 1 120 ? 15.164 -1.437 -14.773 1 41.66 120 GLU B C 1
ATOM 1930 O O . GLU B 1 120 ? 15.195 -2.65 -14.555 1 41.66 120 GLU B O 1
#

Sequence (240 aa):
MDKQPLIAPRFLNEFDATMQLIQGKWKIMILYELDEDDHCRFADLQHHIQ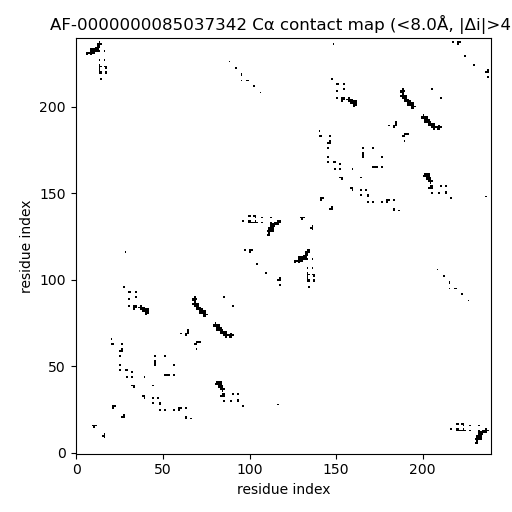AVSHKTLTSQLRELQADGLITRHDFHTAQPHVEYALTPMGQSLIPILDAICTWGTIHIDPALMARTLCDEMDKQPLIAPRFLNEFDATMQLIQGKWKIMILYELDEDDHCRFADLQHHIQAVSHKTLTSQLRELQADGLITRHDFHTAQPHVEYALTPMGQSLIPILDAICTWGTIHIDPALMARTLCDE

Radius of gyration: 20.82 Å; Cα contacts (8 Å, |Δi|>4): 314; chains: 2; bounding box: 77×74×40 Å

Foldseek 3Di:
DPPPPPPDDPAPDPVRVVCVLQPDDCRVVVLVVQVVPVFDFPVNSPVRRPPQDPVNSVVSVVSNVVVQQKDWDWDPDPDTGIGMHGDPNNVVCVVVVLVVLVVCVVPPDPVPDPDRRNDD/DPPPPPPDDPAPDPVRVVCVLQPDDCRVVVLVVQVVPFFDFPVNSPVVRPPDDPVNSVVSVVSNVVVPQKDWDWDPDPDTGIGMHGDPNNVVCVVVVLVVLVVCVVPPDPVPDPDRRNDD

pLDDT: mean 90.73, std 12.03, range [41.34, 98.5]

Nearest PDB structures (foldseek):
  7bzg-assembly3_J  TM=8.778E-01  e=7.552E-09  Bacillus subtilis subsp. subtilis str. 168
  4a5m-assembly1_B  TM=9.089E-01  e=4.320E-08  Bacillus subtilis
  4a5n-assembly2_D  TM=9.364E-01  e=2.317E-07  Bacillus subtilis
  2fsw-assembly1_A  TM=8.505E-01  e=6.366E-08  Porphyromonas gingivalis W83
  5hs8-assembly1_A  TM=8.161E-01  e=4.627E-05  Bacillus subtilis subsp. subtilis str. 168

Solvent-accessible surface area (backbone atoms only — not comparable to full-atom values): 13609 Å² total; per-residue (Å²): 132,83,71,66,77,83,61,73,53,78,22,66,19,29,49,50,42,45,43,62,70,45,58,62,96,51,45,55,56,51,51,51,52,26,71,77,33,67,71,35,32,68,67,56,48,50,65,72,42,72,92,55,47,71,67,58,50,52,52,49,52,50,50,34,36,75,71,49,30,30,45,79,45,79,42,88,54,99,71,64,49,55,33,32,25,58,27,76,65,33,54,65,43,48,65,56,54,51,52,42,20,51,48,17,60,72,74,41,66,68,68,34,33,66,41,79,72,76,65,135,134,83,71,68,77,82,60,73,53,78,22,64,18,29,50,49,41,44,43,61,71,44,56,63,95,53,46,54,56,51,52,52,53,26,70,77,32,66,71,35,30,69,68,55,50,50,66,71,43,74,92,56,48,70,67,56,49,53,52,50,50,50,50,34,35,75,71,49,30,30,45,80,45,79,42,87,55,98,71,63,48,56,31,32,26,60,27,76,64,32,54,66,44,48,65,55,52,49,51,43,20,51,49,18,60,73,74,42,67,69,68,33,34,65,41,77,74,77,66,136

Secondary structure (DSSP, 8-state):
---------SBSSHHHHHHHHH-STTHHHHHHHHHH-TTB-HHHHHHHSTT--HHHHHHHHHHHHHTTSEEEEEE-SSS-EEEEEE-HHHHHHHHHHHHHHHHHHHHS-GGGBS---S--/---------SBSSHHHHHHHHH-STTHHHHHHHHHH-TTB-HHHHHHHSTT--HHHHHHHHHHHHHTTSEEEEEE-SSS-EEEEEE-HHHHHHHHHHHHHHHHHHHHS-GGGBS--SS--